Protein AF-0000000085115305 (afdb_homodimer)

Secondary structure (DSSP, 8-state):
-EEEEE---GGGB-TTSBBPTTHHHHHHHHTTHHHHHHH-TT--GGG--EEEEEEEEEE-S--BTTS-EEEEEEEEEE-SSEEEEEEEEEETTEEEEEEEEEEEEEETTTTEE-PPPHHHHHHHHTTB-----/-EEEEE---GGGB-TTSBBPTTHHHHHHHHTTHHHHHHH-TT--GGG--EEEEEEEEEE-S--BTTS-EEEEEEEEEE-SSEEEEEEEEEETTEEEEEEEEEEEEEETTTTEE-PPPHHHHHHHHTTB-----

pLDDT: mean 96.35, std 6.2, range [46.03, 98.94]

Nearest PDB structures (foldseek):
  2oiw-assembly1_C  TM=9.771E-01  e=2.950E-22  Geobacillus stearothermophilus
  5dio-assembly1_A-2  TM=8.876E-01  e=5.300E-09  Legionella pneumophila
  2oaf-assembly1_B  TM=8.738E-01  e=5.114E-08  Jannaschia sp. CCS1
  2gf6-assembly2_C  TM=8.468E-01  e=1.384E-07  Saccharolobus solfataricus
  2hx5-assembly1_A  TM=8.214E-01  e=1.928E-07  Prochlorococcus marinus str. MIT 9313

InterPro domains:
  IPR029069 HotDog domain superfamily [SSF54637] (1-129)
  IPR050563 4-hydroxybenzoyl-CoA thioesterase [PTHR31793] (5-127)

Foldseek 3Di:
DFKDKDADDPVQADPVFWGDPVCVVVVQVVRCVVLQCLLVVVNDPVFGFKDWDDKDKDFDAIHGHPFMKMKDKAWADFDFFKTKIWIFIDTPRHTGMIMIIMIGRAGVVVGGTGGDDPVSVVVRVVGHDDPDD/DFKDKDADDPVQADPVFWGDPVCVVVVQVVRCVVLQCLLVVVNDPVFGFKDWDDKDKDFDAIHGHPFMKMKDKAWADFDFFKTKIWIFIDTPRHTGMIMIIMIGRAGPVVGGTGGDDPVSVVVRVVGHDDPDD

Sequence (266 aa):
MFTTVITPRVSETDGVGHINNTTVPVWFEAGRHEIFKLFTPDLSFKRWRMVIIRMEVDYVNQMYYGQDVTVYTGIERIGNTSLTIYEEIHQNGVVCAKGRSVYVNFNFDTGRPEPIPDDIRAKLREHVWQPGEMFTTVITPRVSETDGVGHINNTTVPVWFEAGRHEIFKLFTPDLSFKRWRMVIIRMEVDYVNQMYYGQDVTVYTGIERIGNTSLTIYEEIHQNGVVCAKGRSVYVNFNFDTGRPEPIPDDIRAKLREHVWQPGE

Structure (mmCIF, N/CA/C/O backbone):
data_AF-0000000085115305-model_v1
#
loop_
_entity.id
_entity.type
_entity.pdbx_description
1 polymer 'Hypothetical conserved protein'
#
loop_
_atom_site.group_PDB
_atom_site.id
_atom_site.type_symbol
_atom_site.label_atom_id
_atom_site.label_alt_id
_atom_site.label_comp_id
_atom_site.label_asym_id
_atom_site.label_entity_id
_atom_site.label_seq_id
_atom_site.pdbx_PDB_ins_code
_atom_site.Cartn_x
_atom_site.Cartn_y
_atom_site.Cartn_z
_atom_site.occupancy
_atom_site.B_iso_or_equiv
_atom_site.auth_seq_id
_atom_site.auth_comp_id
_atom_site.auth_asym_id
_atom_site.auth_atom_id
_atom_site.pdbx_PDB_model_num
ATOM 1 N N . MET A 1 1 ? -16.156 10.344 11.023 1 94.5 1 MET A N 1
ATOM 2 C CA . MET A 1 1 ? -15.492 9.711 9.891 1 94.5 1 MET A CA 1
ATOM 3 C C . MET A 1 1 ? -15.727 10.508 8.609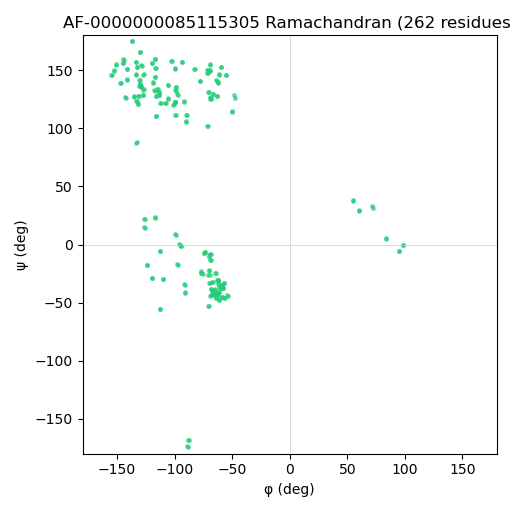 1 94.5 1 MET A C 1
ATOM 5 O O . MET A 1 1 ? -16.703 11.258 8.516 1 94.5 1 MET A O 1
ATOM 9 N N . PHE A 1 2 ? -14.844 10.445 7.676 1 97.88 2 PHE A N 1
ATOM 10 C CA . PHE A 1 2 ? -14.961 11.039 6.348 1 97.88 2 PHE A CA 1
ATOM 11 C C . PHE A 1 2 ? -15.367 10 5.32 1 97.88 2 PHE A C 1
ATOM 13 O O . PHE A 1 2 ? -15.102 8.805 5.496 1 97.88 2 PHE A O 1
ATOM 20 N N . THR A 1 3 ? -16.062 10.5 4.293 1 98.19 3 THR A N 1
ATOM 21 C CA . THR A 1 3 ? -16.484 9.625 3.201 1 98.19 3 THR A CA 1
ATOM 22 C C . THR A 1 3 ? -16.031 10.195 1.854 1 98.19 3 THR A C 1
ATOM 24 O O . THR A 1 3 ? -16.203 11.383 1.59 1 98.19 3 THR A O 1
ATOM 27 N N . THR A 1 4 ? -15.477 9.344 1.029 1 98.75 4 THR A N 1
ATOM 28 C CA . THR A 1 4 ? -15.047 9.695 -0.321 1 98.75 4 THR A CA 1
ATOM 29 C C . THR A 1 4 ? -15.555 8.672 -1.331 1 98.75 4 THR A C 1
ATOM 31 O O . THR A 1 4 ? -15.367 7.465 -1.151 1 98.75 4 THR A O 1
ATOM 34 N N . VAL A 1 5 ? -16.203 9.172 -2.357 1 98.81 5 VAL A N 1
ATOM 35 C CA . VAL A 1 5 ? -16.641 8.289 -3.434 1 98.81 5 VAL A CA 1
ATOM 36 C C . VAL A 1 5 ? -15.648 8.367 -4.602 1 98.81 5 VAL A C 1
ATOM 38 O O . VAL A 1 5 ? -15.242 9.461 -5.004 1 98.81 5 VAL A O 1
ATOM 41 N N . ILE A 1 6 ? -15.312 7.195 -5.133 1 98.81 6 ILE A N 1
ATOM 42 C CA . ILE A 1 6 ? -14.359 7.129 -6.234 1 98.81 6 ILE A CA 1
ATOM 43 C C . ILE A 1 6 ? -14.961 6.328 -7.387 1 98.81 6 ILE A C 1
ATOM 45 O O . ILE A 1 6 ? -15.484 5.23 -7.184 1 98.81 6 ILE A O 1
ATOM 49 N N . THR A 1 7 ? -14.914 6.918 -8.547 1 98.62 7 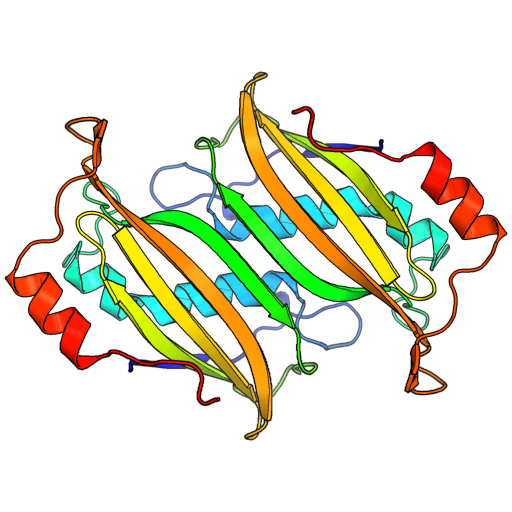THR A N 1
ATOM 50 C CA . THR A 1 7 ? -15.203 6.191 -9.773 1 98.62 7 THR A CA 1
ATOM 51 C C . THR A 1 7 ? -13.93 5.57 -10.352 1 98.62 7 THR A C 1
ATOM 53 O O . THR A 1 7 ? -13.023 6.285 -10.781 1 98.62 7 THR A O 1
ATOM 56 N N . PRO A 1 8 ? -13.891 4.238 -10.289 1 98.12 8 PRO A N 1
ATOM 57 C CA . PRO A 1 8 ? -12.672 3.586 -10.781 1 98.12 8 PRO A CA 1
ATOM 58 C C . PRO A 1 8 ? -12.336 3.969 -12.227 1 98.12 8 PRO A C 1
ATOM 60 O O . PRO A 1 8 ? -13.242 4.137 -13.047 1 98.12 8 PRO A O 1
ATOM 63 N N . ARG A 1 9 ? -11.086 4.07 -12.57 1 97.31 9 ARG A N 1
ATOM 64 C CA . ARG A 1 9 ? -10.57 4.309 -13.914 1 97.31 9 ARG A CA 1
ATOM 65 C C . ARG A 1 9 ? -10.047 3.02 -14.539 1 97.31 9 ARG A C 1
ATOM 67 O O . ARG A 1 9 ? -9.633 2.105 -13.828 1 97.31 9 ARG A O 1
ATOM 74 N N . VAL A 1 10 ? -9.977 2.967 -15.852 1 95.44 10 VAL A N 1
ATOM 75 C CA . VAL A 1 10 ? -9.492 1.791 -16.562 1 95.44 10 VAL A CA 1
ATOM 76 C C . VAL A 1 10 ? -8.047 1.512 -16.188 1 95.44 10 VAL A C 1
ATOM 78 O O . VAL A 1 10 ? -7.648 0.354 -16.031 1 95.44 10 VAL A O 1
ATOM 81 N N . SER A 1 11 ? -7.207 2.541 -15.93 1 95.19 11 SER A N 1
ATOM 82 C CA . SER A 1 11 ? -5.789 2.412 -15.609 1 95.19 11 SER A CA 1
ATOM 83 C C . SER A 1 11 ? -5.59 1.767 -14.242 1 95.19 11 SER A C 1
ATOM 85 O O . SER A 1 11 ? -4.48 1.35 -13.898 1 95.19 11 SER A O 1
ATOM 87 N N . GLU A 1 12 ? -6.664 1.694 -13.5 1 97.12 12 GLU A N 1
ATOM 88 C CA . GLU A 1 12 ? -6.578 1.146 -12.148 1 97.12 12 GLU A CA 1
ATOM 89 C C . GLU A 1 12 ? -6.949 -0.334 -12.133 1 97.12 12 GLU A C 1
ATOM 91 O O . GLU A 1 12 ? -6.934 -0.971 -11.078 1 97.12 12 GLU A O 1
ATOM 96 N N . THR A 1 13 ? -7.285 -0.906 -13.273 1 94.56 13 THR A N 1
ATOM 97 C CA . THR A 1 13 ? -7.719 -2.295 -13.383 1 94.56 13 THR A CA 1
ATOM 98 C C . THR A 1 13 ? -6.535 -3.207 -13.703 1 94.56 13 THR A C 1
ATOM 100 O O . THR A 1 13 ? -5.477 -2.736 -14.117 1 94.56 13 THR A O 1
ATOM 103 N N . ASP A 1 14 ? -6.781 -4.477 -13.336 1 88.31 14 ASP A N 1
ATOM 104 C CA . ASP A 1 14 ? -5.859 -5.504 -13.812 1 88.31 14 ASP A CA 1
ATOM 105 C C . ASP A 1 14 ? -6.301 -6.055 -15.164 1 88.31 14 ASP A C 1
ATOM 107 O O . ASP A 1 14 ? -7.188 -5.496 -15.812 1 88.31 14 ASP A O 1
ATOM 111 N N . GLY A 1 15 ? -5.629 -7.051 -15.609 1 81.19 15 GLY A N 1
ATOM 112 C CA . GLY A 1 15 ? -5.785 -7.539 -16.969 1 81.19 15 GLY A CA 1
ATOM 113 C C . GLY A 1 15 ? -7.133 -8.195 -17.219 1 81.19 15 GLY A C 1
ATOM 114 O O . GLY A 1 15 ? -7.484 -8.484 -18.375 1 81.19 15 GLY A O 1
ATOM 115 N N . VAL A 1 16 ? -7.934 -8.406 -16.172 1 82.06 16 VAL A N 1
ATOM 116 C CA . VAL A 1 16 ? -9.211 -9.078 -16.391 1 82.06 16 VAL A CA 1
ATOM 117 C C . VAL A 1 16 ? -10.344 -8.227 -15.82 1 82.06 16 VAL A C 1
ATOM 119 O O . VAL A 1 16 ? -11.438 -8.734 -15.547 1 82.06 16 VAL A O 1
ATOM 122 N N . GLY A 1 17 ? -10.109 -6.988 -15.516 1 82.88 17 GLY A N 1
ATOM 123 C CA . GLY A 1 17 ? -11.172 -6.055 -15.18 1 82.88 17 GLY A CA 1
ATOM 124 C C . GLY A 1 17 ? -11.352 -5.875 -13.688 1 82.88 17 GLY A C 1
ATOM 125 O O . GLY A 1 17 ? -12.25 -5.148 -13.25 1 82.88 17 GLY A O 1
ATOM 126 N N . HIS A 1 18 ? -10.609 -6.52 -12.914 1 93.19 18 HIS A N 1
ATOM 127 C CA . HIS A 1 18 ? -10.625 -6.242 -11.484 1 93.19 18 HIS A CA 1
ATOM 128 C C . HIS A 1 18 ? -9.742 -5.051 -11.141 1 93.19 18 HIS A C 1
ATOM 130 O O . HIS A 1 18 ? -8.812 -4.727 -11.891 1 93.19 18 HIS A O 1
ATOM 136 N N . ILE A 1 19 ? -10.125 -4.41 -10.117 1 97.31 19 ILE A N 1
ATOM 137 C CA . ILE A 1 19 ? -9.258 -3.34 -9.641 1 97.31 19 ILE A CA 1
ATOM 138 C C . ILE A 1 19 ? -7.949 -3.932 -9.117 1 97.31 19 ILE A C 1
ATOM 140 O O . ILE A 1 19 ? -7.965 -4.875 -8.32 1 97.31 19 ILE A O 1
ATOM 144 N N . ASN A 1 20 ? -6.887 -3.367 -9.594 1 97.06 20 ASN A N 1
ATOM 145 C CA . ASN A 1 20 ? -5.57 -3.814 -9.148 1 97.06 20 ASN A CA 1
ATOM 146 C C . ASN A 1 20 ? -5.371 -3.562 -7.652 1 97.06 20 ASN A C 1
ATOM 148 O O . ASN A 1 20 ? -5.75 -2.508 -7.141 1 97.06 20 ASN A O 1
ATOM 152 N N . ASN A 1 21 ? -4.719 -4.527 -6.996 1 97.19 21 ASN A N 1
ATOM 153 C CA . ASN A 1 21 ? -4.52 -4.426 -5.555 1 97.19 21 ASN A CA 1
ATOM 154 C C . ASN A 1 21 ? -3.674 -3.205 -5.191 1 97.19 21 ASN A C 1
ATOM 156 O O . ASN A 1 21 ? -3.818 -2.648 -4.102 1 97.19 21 ASN A O 1
ATOM 160 N N . THR A 1 22 ? -2.762 -2.779 -6.051 1 98 22 THR A N 1
ATOM 161 C CA . THR A 1 22 ? -1.888 -1.649 -5.758 1 98 22 THR A CA 1
ATOM 162 C C . THR A 1 22 ? -2.65 -0.333 -5.867 1 98 22 THR A C 1
ATOM 164 O O . THR A 1 22 ? -2.127 0.726 -5.516 1 98 22 THR A O 1
ATOM 167 N N . THR A 1 23 ? -3.885 -0.4 -6.336 1 98.56 23 THR A N 1
ATOM 168 C CA . THR A 1 23 ? -4.742 0.78 -6.395 1 98.56 23 THR A CA 1
ATOM 169 C C . THR A 1 23 ? -5.293 1.116 -5.012 1 98.56 23 THR A C 1
ATOM 171 O O . THR A 1 23 ? -5.555 2.283 -4.707 1 98.56 23 THR A O 1
ATOM 174 N N . VAL A 1 24 ? -5.383 0.167 -4.148 1 98.81 24 VAL A N 1
ATOM 175 C CA . VAL A 1 24 ? -6.027 0.309 -2.846 1 98.81 24 VAL A CA 1
ATOM 176 C C . VAL A 1 24 ? -5.297 1.365 -2.02 1 98.81 24 VAL A C 1
ATOM 178 O O . VAL A 1 24 ? -5.914 2.305 -1.513 1 98.81 24 VAL A O 1
ATOM 181 N N . PRO A 1 25 ? -3.934 1.351 -1.92 1 98.81 25 PRO A N 1
ATOM 182 C CA . PRO A 1 25 ? -3.246 2.414 -1.184 1 98.81 25 PRO A CA 1
ATOM 183 C C . PRO A 1 25 ? -3.523 3.803 -1.756 1 98.81 25 PRO A C 1
ATOM 185 O O . PRO A 1 25 ? -3.594 4.781 -1.007 1 98.81 25 PRO A O 1
ATOM 188 N N . VAL A 1 26 ? -3.654 3.885 -3.035 1 98.62 26 VAL A N 1
ATOM 189 C CA . VAL A 1 26 ? -3.934 5.16 -3.689 1 98.62 26 VAL A CA 1
ATOM 190 C C . VAL A 1 26 ? -5.305 5.676 -3.252 1 98.62 26 VAL A C 1
ATOM 192 O O . VAL A 1 26 ? -5.449 6.852 -2.91 1 98.62 26 VAL A O 1
ATOM 195 N N . TRP A 1 27 ? -6.277 4.793 -3.254 1 98.88 27 TRP A N 1
ATOM 196 C CA . TRP A 1 27 ? -7.629 5.184 -2.875 1 98.88 27 TRP A CA 1
ATOM 197 C C . TRP A 1 27 ? -7.703 5.523 -1.391 1 98.88 27 TRP A C 1
ATOM 199 O O . TRP A 1 27 ? -8.398 6.461 -0.995 1 98.88 27 TRP A O 1
ATOM 209 N N . PHE A 1 28 ? -6.957 4.738 -0.582 1 98.88 28 PHE A N 1
ATOM 210 C CA . PHE A 1 28 ? -6.883 5.086 0.833 1 98.88 28 PHE A CA 1
ATOM 211 C C . PHE A 1 28 ? -6.324 6.492 1.017 1 98.88 28 PHE A C 1
ATOM 213 O O . PHE A 1 28 ? -6.875 7.285 1.784 1 98.88 28 PHE A O 1
ATOM 220 N N . GLU A 1 29 ? -5.273 6.797 0.307 1 98.69 29 GLU A N 1
ATOM 221 C CA . GLU A 1 29 ? -4.703 8.133 0.423 1 98.69 29 GLU A CA 1
ATOM 222 C C . GLU A 1 29 ? -5.703 9.203 -0.011 1 98.69 29 GLU A C 1
ATOM 224 O O . GLU A 1 29 ? -5.816 10.25 0.627 1 98.69 29 GLU A O 1
ATOM 229 N N . ALA A 1 30 ? -6.406 8.922 -1.063 1 98.44 30 ALA A N 1
ATOM 230 C CA . ALA A 1 30 ? -7.418 9.867 -1.54 1 98.44 30 ALA A CA 1
ATOM 231 C C . ALA A 1 30 ? -8.445 10.172 -0.45 1 98.44 30 ALA A C 1
ATOM 233 O O . ALA A 1 30 ? -8.93 11.297 -0.345 1 98.44 30 ALA A O 1
ATOM 234 N N . GLY A 1 31 ? -8.727 9.195 0.371 1 98.69 31 GLY A N 1
ATOM 235 C CA . GLY A 1 31 ? -9.695 9.352 1.442 1 98.69 31 GLY A CA 1
ATOM 236 C C . GLY A 1 31 ? -9.18 10.195 2.594 1 98.69 31 GLY A C 1
ATOM 237 O O . GLY A 1 31 ? -9.953 10.586 3.477 1 98.69 31 GLY A O 1
ATOM 238 N N . ARG A 1 32 ? -7.941 10.555 2.559 1 98.56 32 ARG A N 1
ATOM 239 C CA . ARG A 1 32 ? -7.316 11.234 3.689 1 98.56 32 ARG A CA 1
ATOM 240 C C . ARG A 1 32 ? -7.262 12.742 3.459 1 98.56 32 ARG A C 1
ATOM 242 O O . ARG A 1 32 ? -6.699 13.477 4.273 1 98.56 32 ARG A O 1
ATOM 249 N N . HIS A 1 33 ? -7.891 13.203 2.445 1 98.06 33 HIS A N 1
ATOM 250 C CA . HIS A 1 33 ? -7.77 14.586 1.99 1 98.06 33 HIS A CA 1
ATOM 251 C C . HIS A 1 33 ? -8.133 15.57 3.1 1 98.06 33 HIS A C 1
ATOM 253 O O . HIS A 1 33 ? -7.387 16.516 3.369 1 98.06 33 HIS A O 1
ATOM 259 N N . GLU A 1 34 ? -9.195 15.359 3.793 1 98.12 34 GLU A N 1
ATOM 260 C CA . GLU A 1 34 ? -9.648 16.297 4.824 1 98.12 34 GLU A CA 1
ATOM 261 C C . GLU A 1 34 ? -8.711 16.281 6.027 1 98.12 34 GLU A C 1
ATOM 263 O O . GLU A 1 34 ? -8.516 17.312 6.676 1 98.12 34 GLU A O 1
ATOM 268 N N . ILE A 1 35 ? -8.172 15.133 6.293 1 98.56 35 ILE A N 1
ATOM 269 C CA . ILE A 1 35 ? -7.195 15.047 7.375 1 98.56 35 ILE A CA 1
ATOM 270 C C . ILE A 1 35 ? -5.938 15.828 6.996 1 98.56 35 ILE A C 1
ATOM 272 O O . ILE A 1 35 ? -5.398 16.578 7.816 1 98.56 35 ILE A O 1
ATOM 276 N N . PHE A 1 36 ? -5.477 15.688 5.758 1 98.25 36 PHE A N 1
ATOM 277 C CA . PHE A 1 36 ? -4.324 16.453 5.285 1 98.25 36 PHE A CA 1
ATOM 278 C C . PHE A 1 36 ? -4.566 17.938 5.414 1 98.25 36 PHE A C 1
AT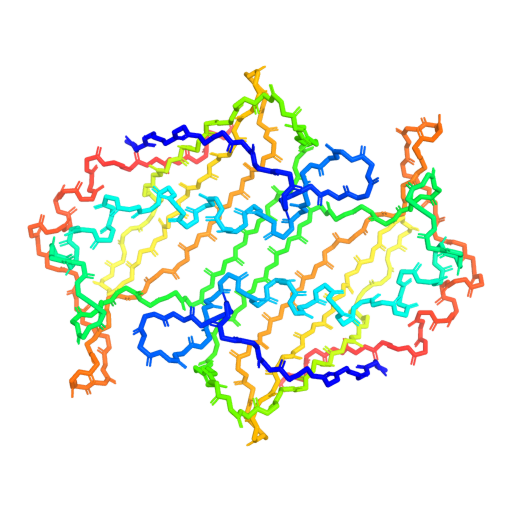OM 280 O O . PHE A 1 36 ? -3.678 18.688 5.824 1 98.25 36 PHE A O 1
ATOM 287 N N . LYS A 1 37 ? -5.754 18.391 5.172 1 98.06 37 LYS A N 1
ATOM 288 C CA . LYS A 1 37 ? -6.105 19.797 5.215 1 98.06 37 LYS A CA 1
ATOM 289 C C . LYS A 1 37 ? -6.02 20.344 6.637 1 98.06 37 LYS A C 1
ATOM 291 O O . LYS A 1 37 ? -5.711 21.516 6.84 1 98.06 37 LYS A O 1
ATOM 296 N N . LEU A 1 38 ? -6.309 19.516 7.609 1 98.25 38 LEU A N 1
ATOM 297 C CA . LEU A 1 38 ? -6.203 19.938 9 1 98.25 38 LEU A CA 1
ATOM 298 C C . LEU A 1 38 ? -4.77 20.344 9.336 1 98.25 38 LEU A C 1
ATOM 300 O O . LEU A 1 38 ? -4.547 21.312 10.07 1 98.25 38 LEU A O 1
ATOM 304 N N . PHE A 1 39 ? -3.811 19.625 8.781 1 98.25 39 PHE A N 1
ATOM 305 C CA . PHE A 1 39 ? -2.408 19.828 9.125 1 98.25 39 PHE A CA 1
ATOM 306 C C . PHE A 1 39 ? -1.764 20.844 8.18 1 98.25 39 PHE A C 1
ATOM 308 O O . PHE A 1 39 ? -0.839 21.562 8.57 1 98.25 39 PHE A O 1
ATOM 315 N N . THR A 1 40 ? -2.207 20.812 6.938 1 97.62 40 THR A N 1
ATOM 316 C CA . THR A 1 40 ? -1.75 21.734 5.895 1 97.62 40 THR A CA 1
ATOM 317 C C . THR A 1 40 ? -2.934 22.312 5.133 1 97.62 40 THR A C 1
ATOM 319 O O . THR A 1 40 ? -3.252 21.875 4.027 1 97.62 40 THR A O 1
ATOM 322 N N . PRO A 1 41 ? -3.486 23.422 5.625 1 97.12 41 PRO A N 1
ATOM 323 C CA . PRO A 1 41 ? -4.762 23.922 5.117 1 97.12 41 PRO A CA 1
ATOM 324 C C . PRO A 1 41 ? -4.691 24.328 3.643 1 97.12 41 PRO A C 1
ATOM 326 O O . PRO A 1 41 ? -5.684 24.188 2.916 1 97.12 41 PRO A O 1
ATOM 329 N N . ASP A 1 42 ? -3.535 24.781 3.15 1 95.81 42 ASP A N 1
ATOM 330 C CA . ASP A 1 42 ? -3.424 25.188 1.753 1 95.81 42 ASP A CA 1
ATOM 331 C C . ASP A 1 42 ? -2.912 24.047 0.886 1 95.81 42 ASP A C 1
ATOM 333 O O . ASP A 1 42 ? -2.68 24.219 -0.312 1 95.81 42 ASP A O 1
ATOM 337 N N . LEU A 1 43 ? -2.641 22.953 1.521 1 93.81 43 LEU A N 1
ATOM 338 C CA . LEU A 1 43 ? -2.203 21.719 0.878 1 93.81 43 LEU A CA 1
ATOM 339 C C . LEU A 1 43 ? -0.898 21.938 0.119 1 93.81 43 LEU A C 1
ATOM 341 O O . LEU A 1 43 ? -0.662 21.297 -0.912 1 93.81 43 LEU A O 1
ATOM 345 N N . SER A 1 44 ? -0.137 22.859 0.617 1 93.31 44 SER A N 1
ATOM 346 C CA . SER A 1 44 ? 1.169 23.125 0.017 1 93.31 44 SER A CA 1
ATOM 347 C C . SER A 1 44 ? 2.143 21.984 0.304 1 93.31 44 SER A C 1
ATOM 349 O O . SER A 1 44 ? 2.346 21.609 1.462 1 93.31 44 SER A O 1
ATOM 351 N N . PHE A 1 45 ? 2.789 21.531 -0.752 1 90.19 45 PHE A N 1
ATOM 352 C CA . PHE A 1 45 ? 3.797 20.5 -0.547 1 90.19 45 PHE A CA 1
ATOM 353 C C . PHE A 1 45 ? 5.016 21.062 0.174 1 90.19 45 PHE A C 1
ATOM 355 O O . PHE A 1 45 ? 5.738 20.328 0.851 1 90.19 45 PHE A O 1
ATOM 362 N N . LYS A 1 46 ? 5.25 22.344 0.134 1 89.69 46 LYS A N 1
ATOM 363 C CA . LYS A 1 46 ? 6.363 23.016 0.808 1 89.69 46 LYS A CA 1
ATOM 364 C C . LYS A 1 46 ? 6.16 23.031 2.32 1 89.69 46 LYS A C 1
ATOM 366 O O . LYS A 1 46 ? 7.129 23.062 3.082 1 89.69 46 LYS A O 1
ATOM 371 N N . ARG A 1 47 ? 4.941 22.969 2.703 1 93.12 47 ARG A N 1
ATOM 372 C CA . ARG A 1 47 ? 4.625 23.031 4.125 1 93.12 47 ARG A CA 1
ATOM 373 C C . ARG A 1 47 ? 3.959 21.75 4.602 1 93.12 47 ARG A C 1
ATOM 375 O O . ARG A 1 47 ? 3.158 21.766 5.539 1 93.12 47 ARG A O 1
ATOM 382 N N . TRP A 1 48 ? 4.246 20.719 3.826 1 95 48 TRP A N 1
ATOM 383 C CA . TRP A 1 48 ? 3.641 19.422 4.141 1 95 48 TRP A CA 1
ATOM 384 C C . TRP A 1 48 ? 4.082 18.938 5.512 1 95 48 TRP A C 1
ATOM 386 O O . TRP A 1 48 ? 5.254 19.062 5.879 1 95 48 TRP A O 1
ATOM 396 N N . ARG A 1 49 ? 3.127 18.344 6.328 1 96.5 49 ARG A N 1
ATOM 397 C CA . ARG A 1 49 ? 3.438 17.969 7.707 1 96.5 49 ARG A CA 1
ATOM 398 C C . ARG A 1 49 ? 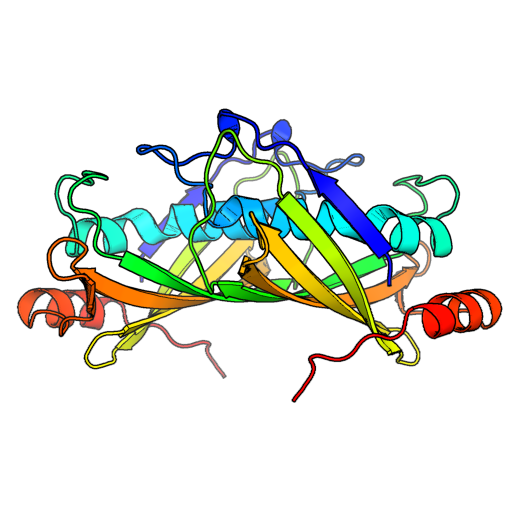3.268 16.469 7.926 1 96.5 49 ARG A C 1
ATOM 400 O O . ARG A 1 49 ? 3.92 15.891 8.789 1 96.5 49 ARG A O 1
ATOM 407 N N . MET A 1 50 ? 2.379 15.875 7.156 1 97.56 50 MET A N 1
ATOM 408 C CA . MET A 1 50 ? 1.952 14.508 7.426 1 97.56 50 MET A CA 1
ATOM 409 C C . MET A 1 50 ? 2.842 13.508 6.695 1 97.56 50 MET A C 1
ATOM 411 O O . MET A 1 50 ? 2.68 13.289 5.492 1 97.56 50 MET A O 1
ATOM 415 N N . VAL A 1 51 ? 3.705 12.852 7.449 1 97.44 51 VAL A N 1
ATOM 416 C CA . VAL A 1 51 ? 4.617 11.859 6.883 1 97.44 51 VAL A CA 1
ATOM 417 C C . VAL A 1 51 ? 4.184 10.461 7.293 1 97.44 51 VAL A C 1
ATOM 419 O O . VAL A 1 51 ? 4.098 10.156 8.484 1 97.44 51 VAL A O 1
ATOM 422 N N . ILE A 1 52 ? 3.936 9.68 6.34 1 98.62 52 ILE A N 1
ATOM 423 C CA . ILE A 1 52 ? 3.541 8.305 6.637 1 98.62 52 ILE A CA 1
ATOM 424 C C . ILE A 1 52 ? 4.77 7.48 7.008 1 98.62 52 ILE A C 1
ATOM 426 O O . ILE A 1 52 ? 5.824 7.609 6.375 1 98.62 52 ILE A O 1
ATOM 430 N N . ILE A 1 53 ? 4.57 6.59 8.039 1 98.81 53 ILE A N 1
ATOM 431 C CA . ILE A 1 53 ? 5.715 5.777 8.438 1 98.81 53 ILE A CA 1
ATOM 432 C C . ILE A 1 53 ? 5.355 4.297 8.352 1 98.81 53 ILE A C 1
ATOM 434 O O . ILE A 1 53 ? 6.238 3.434 8.359 1 98.81 53 ILE A O 1
ATOM 438 N N . ARG A 1 54 ? 4.094 4 8.305 1 98.88 54 ARG A N 1
ATOM 439 C CA . ARG A 1 54 ? 3.658 2.611 8.195 1 98.88 54 ARG A CA 1
ATOM 440 C C . ARG A 1 54 ? 2.271 2.523 7.562 1 98.88 54 ARG A C 1
ATOM 442 O O . ARG A 1 54 ? 1.413 3.369 7.816 1 98.88 54 ARG A O 1
ATOM 449 N N . MET A 1 55 ? 2.055 1.471 6.793 1 98.88 55 MET A N 1
ATOM 450 C CA . MET A 1 55 ? 0.74 1.162 6.238 1 98.88 55 MET A CA 1
ATOM 451 C C . MET A 1 55 ? 0.48 -0.341 6.258 1 98.88 55 MET A C 1
ATOM 453 O O . MET A 1 55 ? 1.379 -1.135 5.977 1 98.88 55 MET A O 1
ATOM 457 N N . GLU A 1 56 ? -0.728 -0.65 6.535 1 98.75 56 GLU A N 1
ATOM 458 C CA . GLU A 1 56 ? -1.217 -2.023 6.434 1 98.75 56 GLU A CA 1
ATOM 459 C C . GLU A 1 56 ? -2.523 -2.086 5.648 1 98.75 56 GLU A C 1
ATOM 461 O O . GLU A 1 56 ? -3.385 -1.216 5.793 1 98.75 56 GLU A O 1
ATOM 466 N N . VAL A 1 57 ? -2.619 -3.119 4.879 1 98.88 57 VAL A N 1
ATOM 467 C CA . VAL A 1 57 ? -3.842 -3.328 4.105 1 98.88 57 VAL A CA 1
ATOM 468 C C . VAL A 1 57 ? -4.27 -4.793 4.203 1 98.88 57 VAL A C 1
ATOM 470 O O . VAL A 1 57 ? -3.467 -5.695 3.959 1 98.88 57 VAL A O 1
ATOM 473 N N . ASP A 1 58 ? -5.48 -5.02 4.574 1 98.88 58 ASP A N 1
ATOM 474 C CA . ASP A 1 58 ? -6.152 -6.305 4.414 1 98.88 58 ASP A CA 1
ATOM 475 C C . ASP A 1 58 ? -7.062 -6.301 3.186 1 98.88 58 ASP A C 1
ATOM 477 O O . ASP A 1 58 ? -7.969 -5.469 3.08 1 98.88 58 ASP A O 1
ATOM 481 N N . TYR A 1 59 ? -6.797 -7.195 2.342 1 98.75 59 TYR A N 1
ATOM 482 C CA . TYR A 1 59 ? -7.645 -7.371 1.168 1 98.75 59 TYR A CA 1
ATOM 483 C C . TYR A 1 59 ? -8.742 -8.391 1.436 1 98.75 59 TYR A C 1
ATOM 485 O O . TYR A 1 59 ? -8.453 -9.562 1.718 1 98.75 59 TYR A O 1
ATOM 493 N N . VAL A 1 60 ? -9.992 -7.988 1.273 1 98.44 60 VAL A N 1
ATOM 494 C CA . VAL A 1 60 ? -11.102 -8.781 1.78 1 98.44 60 VAL A CA 1
ATOM 495 C C . VAL A 1 60 ? -11.906 -9.344 0.612 1 98.44 60 VAL A C 1
ATOM 497 O O . VAL A 1 60 ? -12.156 -10.547 0.543 1 98.44 60 VAL A O 1
ATOM 500 N N . ASN A 1 61 ? -12.375 -8.477 -0.286 1 97.38 61 ASN A N 1
ATOM 501 C CA . ASN A 1 61 ? -13.117 -8.867 -1.482 1 97.38 61 ASN A CA 1
ATOM 502 C C . ASN A 1 61 ? -12.602 -8.133 -2.719 1 97.38 61 ASN A C 1
ATOM 504 O O . ASN A 1 61 ? -12 -7.062 -2.609 1 97.38 61 ASN A O 1
ATOM 508 N N . GLN A 1 62 ? -12.891 -8.773 -3.838 1 95.44 62 GLN A N 1
ATOM 509 C CA . GLN A 1 62 ? -12.5 -8.156 -5.102 1 95.44 62 GLN A CA 1
ATOM 510 C C . GLN A 1 62 ? -13.367 -6.938 -5.406 1 95.44 62 GLN A C 1
ATOM 512 O O . GLN A 1 62 ? -14.492 -6.832 -4.914 1 95.44 62 GLN A O 1
ATOM 517 N N . MET A 1 63 ? -12.82 -5.977 -6.105 1 97.75 63 MET A N 1
ATOM 518 C CA . MET A 1 63 ? -13.539 -4.809 -6.609 1 97.75 63 MET A CA 1
ATOM 519 C C . MET A 1 63 ? -13.531 -4.785 -8.133 1 97.75 63 MET A C 1
ATOM 521 O O . MET A 1 63 ? -12.648 -5.363 -8.766 1 97.75 63 MET A O 1
ATOM 525 N N . TYR A 1 64 ? -14.453 -4.059 -8.688 1 96.69 64 TYR A N 1
ATOM 526 C CA . TYR A 1 64 ? -14.656 -4.148 -10.125 1 96.69 64 TYR A CA 1
ATOM 527 C C . TYR A 1 64 ? -14.75 -2.764 -10.758 1 96.69 64 TYR A C 1
ATOM 529 O O . TYR A 1 64 ? -15.195 -1.811 -10.102 1 96.69 64 TYR A O 1
ATOM 537 N N . TYR A 1 65 ? -14.375 -2.789 -11.984 1 96.75 65 TYR A N 1
ATOM 538 C CA . TYR A 1 65 ? -14.57 -1.607 -12.812 1 96.75 65 TYR A CA 1
ATOM 539 C C . TYR A 1 65 ? -16.047 -1.414 -13.141 1 96.75 65 TYR A C 1
ATOM 541 O O . TYR A 1 65 ? -16.812 -2.383 -13.195 1 96.75 65 TYR A O 1
ATOM 549 N N . GLY A 1 66 ? -16.406 -0.115 -13.266 1 95.94 66 GLY A N 1
ATOM 550 C CA . GLY A 1 66 ? -17.766 0.175 -13.688 1 95.94 66 GLY A CA 1
ATOM 551 C C . GLY A 1 66 ? -18.703 0.427 -12.523 1 95.94 66 GLY A C 1
ATOM 552 O O . GLY A 1 66 ? -19.891 0.745 -12.727 1 95.94 66 GLY A O 1
ATOM 553 N N . GLN A 1 67 ? -18.203 0.246 -11.367 1 96.81 67 GLN A N 1
ATOM 554 C CA . GLN A 1 67 ? -18.969 0.518 -10.164 1 96.81 67 GLN A CA 1
ATOM 555 C C . GLN A 1 67 ? -18.188 1.392 -9.188 1 96.81 67 GLN A C 1
ATOM 557 O O . GLN A 1 67 ? -17 1.139 -8.938 1 96.81 67 GLN A O 1
ATOM 562 N N . ASP A 1 68 ? -18.875 2.336 -8.617 1 98.69 68 ASP A N 1
ATOM 563 C CA . ASP A 1 68 ? -18.219 3.23 -7.668 1 98.69 68 ASP A CA 1
ATOM 564 C C . ASP A 1 68 ? -17.844 2.49 -6.387 1 98.69 68 ASP A C 1
ATOM 566 O O . ASP A 1 68 ? -18.438 1.46 -6.059 1 98.69 68 ASP A O 1
ATOM 570 N N . VAL A 1 69 ? -16.828 3.047 -5.73 1 98.81 69 VAL A N 1
ATOM 571 C CA . VAL A 1 69 ? -16.469 2.584 -4.391 1 98.81 69 VAL A CA 1
ATOM 572 C C . VAL A 1 69 ? -16.594 3.736 -3.398 1 98.81 69 VAL A C 1
ATOM 574 O O . VAL A 1 69 ? -16.547 4.906 -3.785 1 98.81 69 VAL A O 1
ATOM 577 N N . THR A 1 70 ? -16.781 3.379 -2.148 1 98.88 70 THR A N 1
ATOM 578 C CA . THR A 1 70 ? -16.766 4.355 -1.063 1 98.88 70 THR A CA 1
ATOM 579 C C . THR A 1 70 ? -15.617 4.086 -0.102 1 98.88 70 THR A C 1
ATOM 581 O O . THR A 1 70 ? -15.438 2.959 0.366 1 98.88 70 THR A O 1
ATOM 584 N N . VAL A 1 71 ? -14.836 5.09 0.155 1 98.88 71 VAL A N 1
ATOM 585 C CA . VAL A 1 71 ? -13.766 5.027 1.144 1 98.88 71 VAL A CA 1
ATOM 586 C C . VAL A 1 71 ? -14.219 5.703 2.438 1 98.88 71 VAL A C 1
ATOM 588 O O . VAL A 1 71 ? -14.547 6.891 2.441 1 98.88 71 VAL A O 1
ATOM 591 N N . TYR A 1 72 ? -14.195 4.914 3.469 1 98.62 72 TYR A N 1
ATOM 592 C CA . TYR A 1 72 ? -14.422 5.449 4.805 1 98.62 72 TYR A CA 1
ATOM 593 C C . TYR A 1 72 ? -13.102 5.664 5.539 1 98.62 72 TYR A C 1
ATOM 595 O O . TYR A 1 72 ? -12.242 4.785 5.539 1 98.62 72 TYR A O 1
ATOM 603 N N . THR A 1 73 ? -13 6.828 6.121 1 98.69 73 THR A N 1
ATOM 604 C CA . THR A 1 73 ? -11.742 7.203 6.762 1 98.69 73 THR A CA 1
ATOM 605 C C . THR A 1 73 ? -11.992 7.762 8.164 1 98.69 73 THR A C 1
ATOM 607 O O . THR A 1 73 ? -12.734 8.734 8.32 1 98.69 73 THR A O 1
ATOM 610 N N . GLY A 1 74 ? -11.414 7.117 9.133 1 98.56 74 GLY A N 1
ATOM 611 C CA . GLY A 1 74 ? -11.516 7.609 10.492 1 98.56 74 GLY A CA 1
ATOM 612 C C . GLY A 1 74 ? -10.195 7.547 11.25 1 98.56 74 GLY A C 1
ATOM 613 O O . GLY A 1 74 ? -9.195 7.047 10.727 1 98.56 74 GLY A O 1
ATOM 614 N N . ILE A 1 75 ? -10.266 8.078 12.438 1 98.69 75 ILE A N 1
ATOM 615 C CA . ILE A 1 75 ? -9.094 8.109 13.297 1 98.69 75 ILE A CA 1
ATOM 616 C C . ILE A 1 75 ? -9.172 6.977 14.32 1 98.69 75 ILE A C 1
ATOM 618 O O . ILE A 1 75 ? -10.117 6.906 15.102 1 98.69 75 ILE A O 1
ATOM 622 N N . GLU A 1 76 ? -8.156 6.168 14.289 1 98.5 76 GLU A N 1
ATOM 623 C CA . GLU A 1 76 ? -8.141 5.062 15.242 1 98.5 76 GLU A CA 1
ATOM 624 C C . GLU A 1 76 ? -7.434 5.457 16.531 1 98.5 76 GLU A C 1
ATOM 626 O O . GLU A 1 76 ? -7.863 5.074 17.625 1 98.5 76 GLU A O 1
ATOM 631 N N . ARG A 1 77 ? -6.32 6.168 16.391 1 98.12 77 ARG A N 1
ATOM 632 C CA . ARG A 1 77 ? -5.508 6.57 17.531 1 98.12 77 ARG A CA 1
ATOM 633 C C . ARG A 1 77 ? -4.863 7.934 17.297 1 98.12 77 ARG A C 1
ATOM 635 O O . ARG A 1 77 ? -4.41 8.227 16.172 1 98.12 77 ARG A O 1
ATOM 642 N N . ILE A 1 78 ? -4.871 8.711 18.375 1 98.38 78 ILE A N 1
ATOM 643 C CA . ILE A 1 78 ? -4.137 9.977 18.359 1 98.38 78 ILE A CA 1
ATOM 644 C C . ILE A 1 78 ? -3.012 9.938 19.391 1 98.38 78 ILE A C 1
ATOM 646 O O . ILE A 1 78 ? -3.266 9.922 20.594 1 98.38 78 ILE A O 1
ATOM 650 N N . GLY A 1 79 ? -1.808 9.898 18.906 1 98.5 79 GLY A N 1
ATOM 651 C CA . GLY A 1 79 ? -0.646 9.992 19.766 1 98.5 79 GLY A CA 1
ATOM 652 C C . GLY A 1 79 ? -0.203 11.422 20.031 1 98.5 79 GLY A C 1
ATOM 653 O O . GLY A 1 79 ? -0.937 12.367 19.734 1 98.5 79 GLY A O 1
ATOM 654 N N . ASN A 1 80 ? 0.993 11.539 20.609 1 98.69 80 ASN A N 1
ATOM 655 C CA . ASN A 1 80 ? 1.516 12.883 20.844 1 98.69 80 ASN A CA 1
ATOM 656 C C . ASN A 1 80 ? 1.918 13.555 19.531 1 98.69 80 ASN A C 1
ATOM 658 O O . ASN A 1 80 ? 1.446 14.648 19.219 1 98.69 80 ASN A O 1
ATOM 662 N N . THR A 1 81 ? 2.762 12.812 18.781 1 98.81 81 THR A N 1
ATOM 663 C CA . THR A 1 81 ? 3.25 13.391 17.531 1 98.81 81 THR A CA 1
ATOM 664 C C . THR A 1 81 ? 2.701 12.625 16.328 1 98.81 81 THR A C 1
ATOM 666 O O . THR A 1 81 ? 2.91 13.023 15.188 1 98.81 81 THR A O 1
ATOM 669 N N . SER A 1 82 ? 1.991 11.508 16.594 1 98.75 82 SER A N 1
ATOM 670 C CA . SER A 1 82 ? 1.546 10.625 15.523 1 98.75 82 SER A CA 1
ATOM 671 C C . SER A 1 82 ? 0.057 10.312 15.648 1 98.75 82 SER A C 1
ATOM 673 O O . SER A 1 82 ? -0.563 10.609 16.672 1 98.75 82 SER A O 1
ATOM 675 N N . LEU A 1 83 ? -0.453 9.781 14.562 1 98.69 83 LEU A N 1
ATOM 676 C CA . LEU A 1 83 ? -1.821 9.273 14.57 1 98.69 83 LEU A CA 1
ATOM 677 C C . LEU A 1 83 ? -1.948 8.039 13.688 1 98.69 83 LEU A C 1
ATOM 679 O O . LEU A 1 83 ? -1.136 7.828 12.781 1 98.69 83 LEU A O 1
ATOM 683 N N . THR A 1 84 ? -2.969 7.242 14 1 98.81 84 THR A N 1
ATOM 684 C CA . THR A 1 84 ? -3.338 6.086 13.195 1 98.81 84 THR A CA 1
ATOM 685 C C . THR A 1 84 ? -4.688 6.305 12.516 1 98.81 84 THR A C 1
ATOM 687 O O . THR A 1 84 ? -5.684 6.594 13.18 1 98.81 84 THR A O 1
ATOM 690 N N . ILE A 1 85 ? -4.621 6.223 11.25 1 98.75 85 ILE A N 1
ATOM 691 C CA . ILE A 1 85 ? -5.832 6.34 10.438 1 98.75 85 ILE A CA 1
ATOM 692 C C . ILE A 1 85 ? -6.352 4.953 10.078 1 98.75 85 ILE A C 1
ATOM 694 O O . ILE A 1 85 ? -5.582 4.086 9.656 1 98.75 85 ILE A O 1
ATOM 698 N N . TYR A 1 86 ? -7.621 4.746 10.336 1 98.75 86 TYR A N 1
ATOM 699 C CA . TYR A 1 86 ? -8.297 3.523 9.906 1 98.75 86 TYR A CA 1
ATOM 700 C C . TYR A 1 86 ? -9.211 3.791 8.727 1 98.75 86 TYR A C 1
ATOM 702 O O . TYR A 1 86 ? -9.938 4.789 8.703 1 98.75 86 TYR A O 1
ATOM 710 N N . GLU A 1 87 ? -9.18 2.846 7.703 1 98.75 87 GLU A N 1
ATOM 711 C CA . GLU A 1 87 ? -9.953 3.057 6.484 1 98.75 87 GLU A CA 1
ATOM 712 C C . GLU A 1 87 ? -10.562 1.75 5.984 1 98.75 87 GLU A C 1
ATOM 714 O O . GLU A 1 87 ? -10 0.675 6.199 1 98.75 87 GLU A O 1
ATOM 719 N N . GLU A 1 88 ? -11.688 1.919 5.328 1 98.75 88 GLU A N 1
ATOM 720 C CA . GLU A 1 88 ? -12.328 0.831 4.594 1 98.75 88 GLU A CA 1
ATOM 721 C C . GLU A 1 88 ? -12.758 1.282 3.201 1 98.75 88 GLU A C 1
ATOM 723 O O . GLU A 1 88 ? -13.172 2.43 3.016 1 98.75 88 GLU A O 1
ATOM 728 N N . ILE A 1 89 ? -12.68 0.37 2.311 1 98.88 89 ILE A N 1
ATOM 729 C CA . ILE A 1 89 ? -13.273 0.562 0.991 1 98.88 89 ILE A CA 1
ATOM 730 C C . ILE A 1 89 ? -14.43 -0.414 0.796 1 98.88 89 ILE A C 1
ATOM 732 O O . ILE A 1 89 ? -14.273 -1.618 1.01 1 98.88 89 ILE A O 1
ATOM 736 N N . HIS A 1 90 ? -15.531 0.15 0.397 1 98.81 90 HIS A N 1
ATOM 737 C CA . HIS A 1 90 ? -16.734 -0.636 0.111 1 98.81 90 HIS A CA 1
ATOM 738 C C . HIS A 1 90 ? -17.125 -0.514 -1.354 1 98.81 90 HIS A C 1
ATOM 740 O O . HIS A 1 90 ? -17.031 0.566 -1.941 1 98.81 90 HIS A O 1
ATOM 746 N N . GLN A 1 91 ? -17.609 -1.594 -1.87 1 98.69 91 GLN A N 1
ATOM 747 C CA . GLN A 1 91 ? -18.281 -1.604 -3.17 1 98.69 91 GLN A CA 1
ATOM 748 C C . GLN A 1 91 ? -19.594 -2.377 -3.109 1 98.69 91 GLN A C 1
ATOM 750 O O . GLN A 1 91 ? -19.625 -3.521 -2.65 1 98.69 91 GLN A O 1
ATOM 755 N N . ASN A 1 92 ? -20.688 -1.739 -3.473 1 97.69 92 ASN A N 1
ATOM 756 C CA . ASN A 1 92 ? -22.016 -2.344 -3.447 1 97.69 92 ASN A CA 1
ATOM 757 C C . ASN A 1 92 ? -22.344 -2.904 -2.068 1 97.69 92 ASN A C 1
ATOM 759 O O . ASN A 1 92 ? -22.812 -4.035 -1.952 1 97.69 92 ASN A O 1
ATOM 763 N N . GLY A 1 93 ? -21.922 -2.191 -1.094 1 97 93 GLY A N 1
ATOM 764 C CA . GLY A 1 93 ? -22.297 -2.531 0.272 1 97 93 GLY A CA 1
ATOM 765 C C . GLY A 1 93 ? -21.406 -3.6 0.879 1 97 93 GLY A C 1
ATOM 766 O O . GLY A 1 93 ? -21.609 -4.012 2.021 1 97 93 GLY A O 1
ATOM 767 N N . VAL A 1 94 ? -20.359 -4.004 0.186 1 98.12 94 VAL A N 1
ATOM 768 C CA . VAL A 1 94 ? -19.469 -5.066 0.643 1 98.12 94 VAL A CA 1
ATOM 769 C C . VAL A 1 94 ? -18.078 -4.488 0.934 1 98.12 94 VAL A C 1
ATOM 771 O O . VAL A 1 94 ? -17.547 -3.719 0.135 1 98.12 94 VAL A O 1
ATOM 774 N N . VAL A 1 95 ? -17.516 -4.828 2.117 1 98.56 95 VAL A N 1
ATOM 775 C CA . VAL A 1 95 ? -16.156 -4.395 2.441 1 98.56 95 VAL A CA 1
ATOM 776 C C . VAL A 1 95 ? -15.164 -5.121 1.547 1 98.56 95 VAL A C 1
ATOM 778 O O . VAL A 1 95 ? -15.164 -6.352 1.474 1 98.56 95 VAL A O 1
ATOM 781 N N . CYS A 1 96 ? -14.336 -4.328 0.889 1 98.75 96 CYS A N 1
ATOM 782 C CA . CYS A 1 96 ? -13.398 -4.91 -0.065 1 98.75 96 CYS A CA 1
ATOM 783 C C . CYS A 1 96 ? -11.961 -4.812 0.448 1 98.75 96 CYS A C 1
ATOM 785 O O . CYS A 1 96 ? -11.117 -5.637 0.096 1 98.75 96 CYS A O 1
ATOM 787 N N . ALA A 1 97 ? -11.695 -3.822 1.214 1 98.81 97 ALA A N 1
ATOM 788 C CA . ALA A 1 97 ? -10.367 -3.645 1.805 1 98.81 97 ALA A CA 1
ATOM 789 C C . ALA A 1 97 ? -10.461 -2.883 3.125 1 98.81 97 ALA A C 1
ATOM 791 O O . ALA A 1 97 ? -11.352 -2.049 3.311 1 98.81 97 ALA A O 1
ATOM 792 N N . LYS A 1 98 ? -9.523 -3.18 4.02 1 98.75 98 LYS A N 1
ATOM 793 C CA . LYS A 1 98 ? -9.305 -2.465 5.273 1 98.75 98 LYS A CA 1
ATOM 794 C C . LYS A 1 98 ? -7.852 -2.025 5.41 1 98.75 98 LYS A C 1
ATOM 796 O O . LYS A 1 98 ? -6.941 -2.727 4.965 1 98.75 98 LYS A O 1
ATOM 801 N N . GLY A 1 99 ? -7.68 -0.914 6.02 1 98.5 99 GLY A N 1
ATOM 802 C CA . GLY A 1 99 ? -6.312 -0.43 6.121 1 98.5 99 GLY A CA 1
ATOM 803 C C . GLY A 1 99 ? -6.07 0.422 7.355 1 98.5 99 GLY A C 1
ATOM 804 O O . GLY A 1 99 ? -7.008 0.994 7.914 1 98.5 99 GLY A O 1
ATOM 805 N N . ARG A 1 100 ? -4.828 0.472 7.793 1 98.69 100 ARG A N 1
ATOM 806 C CA . ARG A 1 100 ? -4.297 1.378 8.805 1 98.69 100 ARG A CA 1
ATOM 807 C C . ARG A 1 100 ? -3.041 2.084 8.305 1 98.69 100 ARG A C 1
ATOM 809 O O . ARG A 1 100 ? -2.184 1.465 7.672 1 98.69 100 ARG A O 1
ATOM 816 N N . SER A 1 101 ? -3.012 3.264 8.555 1 98.81 101 SER A N 1
ATOM 817 C CA . SER A 1 101 ? -1.818 4.043 8.258 1 98.81 101 SER A CA 1
ATOM 818 C C . SER A 1 101 ? -1.386 4.883 9.453 1 98.81 101 SER A C 1
ATOM 820 O O . SER A 1 101 ? -2.215 5.535 10.094 1 98.81 101 SER A O 1
ATOM 822 N N . VAL A 1 102 ? -0.112 4.875 9.695 1 98.94 102 VAL A N 1
ATOM 823 C CA . VAL A 1 102 ? 0.448 5.691 10.766 1 98.94 102 VAL A CA 1
ATOM 824 C C . VAL A 1 102 ? 1.18 6.895 10.172 1 98.94 102 VAL A C 1
ATOM 826 O O . VAL A 1 102 ? 2.055 6.734 9.32 1 98.94 102 VAL A O 1
ATOM 829 N N . TYR A 1 103 ? 0.787 8.031 10.617 1 98.81 103 TYR A N 1
ATOM 830 C CA . TYR A 1 103 ? 1.405 9.281 10.203 1 98.81 103 TYR A CA 1
ATOM 831 C C . TYR A 1 103 ? 2.064 9.984 11.383 1 98.81 103 TYR A C 1
ATOM 833 O O . TYR A 1 103 ? 1.603 9.867 12.516 1 98.81 103 TYR A O 1
ATOM 841 N N . VAL A 1 104 ? 3.062 10.734 11.062 1 98.81 104 VAL A N 1
ATOM 842 C CA . VAL A 1 104 ? 3.721 11.617 12.023 1 98.81 104 VAL A CA 1
ATOM 843 C C . VAL A 1 104 ? 3.574 13.07 11.586 1 98.81 104 VAL A C 1
ATOM 845 O O . VAL A 1 104 ? 3.719 13.383 10.398 1 98.81 104 VAL A O 1
ATOM 848 N N . ASN A 1 105 ? 3.195 13.852 12.547 1 98.81 105 ASN A N 1
ATOM 849 C CA . ASN A 1 105 ? 3.273 15.297 12.32 1 98.81 105 ASN A CA 1
ATOM 850 C C . ASN A 1 105 ? 4.719 15.781 12.32 1 98.81 105 ASN A C 1
ATOM 852 O O . ASN A 1 105 ? 5.297 16.031 13.375 1 98.81 105 ASN A O 1
ATOM 856 N N . PHE A 1 106 ? 5.246 16.016 11.117 1 98.06 106 PHE A N 1
ATOM 857 C CA . PHE A 1 106 ? 6.672 16.25 10.938 1 98.06 106 PHE A CA 1
ATOM 858 C C . PHE A 1 106 ? 6.938 17.672 10.445 1 98.06 106 PHE A C 1
ATOM 860 O O . PHE A 1 106 ? 6.23 18.172 9.57 1 98.06 106 PHE A O 1
ATOM 867 N N . ASN A 1 107 ? 7.898 18.25 11.109 1 97 107 ASN A N 1
ATOM 868 C CA . ASN A 1 107 ? 8.383 19.562 10.672 1 97 107 ASN A CA 1
ATOM 869 C C . ASN A 1 107 ? 9.656 19.438 9.844 1 97 107 ASN A C 1
ATOM 871 O O . ASN A 1 107 ? 10.734 19.188 10.391 1 97 107 ASN A O 1
ATOM 875 N N . PHE A 1 108 ? 9.562 19.734 8.609 1 92.5 108 PHE A N 1
ATOM 876 C CA . PHE A 1 108 ? 10.695 19.531 7.715 1 92.5 108 PHE A CA 1
ATOM 877 C C . PHE A 1 108 ? 11.734 20.641 7.898 1 92.5 108 PHE A C 1
ATOM 879 O O . PHE A 1 108 ? 12.906 20.469 7.559 1 92.5 108 PHE A O 1
ATOM 886 N N . ASP A 1 109 ? 11.336 21.766 8.391 1 93.25 109 ASP A N 1
ATOM 887 C CA . ASP A 1 109 ? 12.273 22.859 8.664 1 93.25 109 ASP A CA 1
ATOM 888 C C . ASP A 1 109 ? 13.227 22.484 9.797 1 93.25 109 ASP A C 1
ATOM 890 O O . ASP A 1 109 ? 14.43 22.734 9.703 1 93.25 109 ASP A O 1
ATOM 894 N N . THR A 1 110 ? 12.664 21.828 10.789 1 95.19 110 THR A N 1
ATOM 895 C CA . THR A 1 110 ? 13.469 21.469 11.953 1 95.19 110 THR A CA 1
ATOM 896 C C . THR A 1 110 ? 13.961 20.031 11.844 1 95.19 110 THR A C 1
ATOM 898 O O . THR A 1 110 ? 14.867 19.625 12.57 1 95.19 110 THR A O 1
ATOM 901 N N . GLY A 1 111 ? 13.336 19.297 11 1 94.62 111 GLY A N 1
ATOM 902 C CA . GLY A 1 111 ? 13.711 17.922 10.789 1 94.62 111 GLY A CA 1
ATOM 903 C C . GLY A 1 111 ? 13.32 17 11.945 1 94.62 111 GLY A C 1
ATOM 904 O O . GLY A 1 111 ? 14.031 16.047 12.258 1 94.62 111 GLY A O 1
ATOM 905 N N . ARG A 1 112 ? 12.211 17.344 12.602 1 97.19 112 ARG A N 1
ATOM 906 C CA . ARG A 1 112 ? 11.797 16.531 13.742 1 97.19 112 ARG A CA 1
ATOM 907 C C . ARG A 1 112 ? 10.273 16.422 13.805 1 97.19 112 ARG A C 1
ATOM 909 O O . ARG A 1 112 ? 9.562 17.312 13.32 1 97.19 112 ARG A O 1
ATOM 916 N N . PRO A 1 113 ? 9.797 15.406 14.492 1 98.25 113 PRO A N 1
ATOM 917 C CA . PRO A 1 113 ? 8.367 15.352 14.805 1 98.25 113 PRO A CA 1
ATOM 918 C C . PRO A 1 113 ? 7.945 16.422 15.812 1 98.25 113 PRO A C 1
ATOM 920 O O . PRO A 1 113 ? 8.742 16.812 16.672 1 98.25 113 PRO A O 1
ATOM 923 N N . GLU A 1 114 ? 6.75 16.859 15.711 1 98.44 114 GLU A N 1
ATOM 924 C CA . GLU A 1 114 ? 6.18 17.812 16.641 1 98.44 114 GLU A CA 1
ATOM 925 C C . GLU A 1 114 ? 4.84 17.328 17.188 1 98.44 114 GLU A C 1
ATOM 927 O O . GLU A 1 114 ? 4.129 16.578 16.516 1 98.44 114 GLU A O 1
ATOM 932 N N . PRO A 1 115 ? 4.512 17.797 18.359 1 98.69 115 PRO A N 1
ATOM 933 C CA . PRO A 1 115 ? 3.195 17.422 18.875 1 98.69 115 PRO A CA 1
ATOM 934 C C . PRO A 1 115 ? 2.053 17.906 17.984 1 98.69 115 PRO A C 1
ATOM 936 O O . PRO A 1 115 ? 2.139 18.984 17.406 1 98.69 115 PRO A O 1
ATOM 939 N N . ILE A 1 116 ? 1.042 17.141 17.953 1 98.75 116 ILE A N 1
ATOM 940 C CA . ILE A 1 116 ? -0.167 17.562 17.25 1 98.75 116 ILE A CA 1
ATOM 941 C C . ILE A 1 116 ? -0.824 18.719 18.016 1 98.75 116 ILE A C 1
ATOM 943 O O . ILE A 1 116 ? -1.115 18.594 19.203 1 98.75 116 ILE A O 1
ATOM 947 N N . PRO A 1 117 ? -1.047 19.812 17.328 1 98.5 117 PRO A N 1
ATOM 948 C CA . PRO A 1 117 ? -1.655 20.969 18 1 98.5 117 PRO A CA 1
ATOM 949 C C . PRO A 1 117 ? -3.035 20.656 18.578 1 98.5 117 PRO A C 1
ATOM 951 O O . PRO A 1 117 ? -3.781 19.859 17.984 1 98.5 117 PRO A O 1
ATOM 954 N N . ASP A 1 118 ? -3.396 21.359 19.594 1 98.31 118 ASP A N 1
ATOM 955 C CA . ASP A 1 118 ? -4.625 21.078 20.328 1 98.31 118 ASP A CA 1
ATOM 956 C C . ASP A 1 118 ? -5.852 21.266 19.438 1 98.31 118 ASP A C 1
ATOM 958 O O . ASP A 1 118 ? -6.824 20.516 19.531 1 98.31 118 ASP A O 1
ATOM 962 N N . ASP A 1 119 ? -5.84 22.266 18.688 1 98.38 119 ASP A N 1
ATOM 963 C CA . ASP A 1 119 ? -6.992 22.547 17.844 1 98.38 119 ASP A CA 1
ATOM 964 C C . ASP A 1 119 ? -7.18 21.438 16.797 1 98.38 119 ASP A C 1
ATOM 966 O O . ASP A 1 119 ? -8.305 21.047 16.5 1 98.38 119 ASP A O 1
ATOM 970 N N . ILE A 1 120 ? -6.086 20.938 16.266 1 98.56 120 ILE A N 1
ATOM 971 C CA . ILE A 1 120 ? -6.148 19.844 15.305 1 98.56 120 ILE A CA 1
ATOM 972 C C . ILE A 1 120 ? -6.598 18.562 16.016 1 98.56 120 ILE A C 1
ATOM 974 O O . ILE A 1 120 ? -7.441 17.828 15.492 1 98.56 120 ILE A O 1
ATOM 978 N N . ARG A 1 121 ? -6.047 18.312 17.156 1 98.44 121 ARG A N 1
ATOM 979 C CA . ARG A 1 121 ? -6.43 17.156 17.953 1 98.44 121 ARG A CA 1
ATOM 980 C C . ARG A 1 121 ? -7.938 17.125 18.188 1 98.44 121 ARG A C 1
ATOM 982 O O . ARG A 1 121 ? -8.57 16.078 18.062 1 98.44 121 ARG A O 1
ATOM 989 N N . ALA A 1 122 ? -8.477 18.297 18.516 1 98.44 122 ALA A N 1
ATOM 990 C CA . ALA A 1 122 ? -9.906 18.391 18.766 1 98.44 122 ALA A CA 1
ATOM 991 C C . ALA A 1 122 ? -10.719 18.031 17.531 1 98.44 122 ALA A C 1
ATOM 993 O O . ALA A 1 122 ? -11.711 17.312 17.625 1 98.44 122 ALA A O 1
ATOM 994 N N . LYS A 1 123 ? -10.289 18.516 16.438 1 98.44 123 LYS A N 1
ATOM 995 C CA . LYS A 1 123 ? -10.984 18.203 15.18 1 98.44 123 LYS A CA 1
ATOM 996 C C . LYS A 1 123 ? -10.875 16.719 14.844 1 98.44 123 LYS A C 1
ATOM 998 O O . LYS A 1 123 ? -11.844 16.109 14.391 1 98.44 123 LYS A O 1
ATOM 1003 N N . LEU A 1 124 ? -9.688 16.156 15.023 1 98.44 124 LEU A N 1
ATOM 1004 C CA . LEU A 1 124 ? -9.484 14.734 14.766 1 98.44 124 LEU A CA 1
ATOM 1005 C C . LEU A 1 124 ? -10.406 13.891 15.633 1 98.44 124 LEU A C 1
ATOM 1007 O O . LEU A 1 124 ? -10.945 12.883 15.172 1 98.44 124 LEU A O 1
ATOM 1011 N N . ARG A 1 125 ? -10.641 14.266 16.844 1 97.81 125 ARG A N 1
ATOM 1012 C CA . ARG A 1 125 ? -11.453 13.508 17.797 1 97.81 125 ARG A CA 1
ATOM 1013 C C . ARG A 1 125 ? -12.898 13.406 17.328 1 97.81 125 ARG A C 1
ATOM 1015 O O . ARG A 1 125 ? -13.625 12.484 17.703 1 97.81 125 ARG A O 1
ATOM 1022 N N . GLU A 1 126 ? -13.281 14.312 16.547 1 97.81 126 GLU A N 1
ATOM 1023 C CA . GLU A 1 126 ? -14.641 14.297 16 1 97.81 126 GLU A CA 1
ATOM 1024 C C . GLU A 1 126 ? -14.812 13.164 14.992 1 97.81 126 GLU A C 1
ATOM 1026 O O . GLU A 1 126 ? -15.938 12.828 14.617 1 97.81 126 GLU A O 1
ATOM 1031 N N . HIS A 1 127 ? -13.719 12.539 14.609 1 97.94 127 HIS A N 1
ATOM 1032 C CA . HIS A 1 127 ? -13.773 11.555 13.531 1 97.94 127 HIS A CA 1
ATOM 1033 C C . HIS A 1 127 ? -13.18 10.227 13.969 1 97.94 127 HIS A C 1
ATOM 1035 O O . HIS A 1 127 ? -12.688 9.453 13.141 1 97.94 127 HIS A O 1
ATOM 1041 N N . VAL A 1 128 ? -13.141 10 15.242 1 96.5 128 VAL A N 1
ATOM 1042 C CA . VAL A 1 128 ? -12.633 8.734 15.773 1 96.5 128 VAL A CA 1
ATOM 1043 C C . VAL A 1 128 ? -13.523 7.586 15.297 1 96.5 128 VAL A C 1
ATOM 1045 O O . VAL A 1 128 ? -14.75 7.688 15.336 1 96.5 128 VAL A O 1
ATOM 1048 N N . TRP A 1 129 ? -12.875 6.617 14.742 1 92.38 129 TRP A N 1
ATOM 1049 C CA . TRP A 1 129 ? -13.539 5.418 14.25 1 92.38 129 TRP A CA 1
ATOM 1050 C C . TRP A 1 129 ? -12.695 4.176 14.508 1 92.38 129 TRP A C 1
ATOM 1052 O O . TRP A 1 129 ? -11.5 4.156 14.211 1 92.38 129 TRP A O 1
ATOM 1062 N N . GLN A 1 130 ? -13.297 3.174 15.164 1 84.25 130 GLN A N 1
ATOM 1063 C CA . GLN A 1 130 ? -12.617 1.905 15.406 1 84.25 130 GLN A CA 1
ATOM 1064 C C . GLN A 1 130 ? -13.352 0.749 14.742 1 84.25 130 GLN A C 1
ATOM 1066 O O . GLN A 1 130 ? -14.578 0.774 14.625 1 84.25 130 GLN A O 1
ATOM 1071 N N . PRO A 1 131 ? -12.469 -0.157 14.141 1 79.81 131 PRO A N 1
ATOM 1072 C CA . PRO A 1 131 ? -13.125 -1.342 13.578 1 79.81 131 PRO A CA 1
ATOM 1073 C C . PRO A 1 131 ? -14.07 -2.018 14.562 1 79.81 131 PRO A C 1
ATOM 1075 O O . PRO A 1 131 ? -13.82 -2.01 15.773 1 79.81 131 PRO A O 1
ATOM 1078 N N . GLY A 1 132 ? -15.375 -1.973 14.203 1 66.31 132 GLY A N 1
ATOM 1079 C CA . GLY A 1 132 ? -16.25 -2.744 15.078 1 66.31 132 GLY A CA 1
ATOM 1080 C C . GLY A 1 132 ? -15.734 -4.145 15.352 1 66.31 132 GLY A C 1
ATOM 1081 O O . GLY A 1 132 ? -15.023 -4.719 14.523 1 66.31 132 GLY A O 1
ATOM 1082 N N . GLU A 1 133 ? -15.578 -4.59 16.656 1 46.03 133 GLU A N 1
ATOM 1083 C CA . GLU A 1 133 ? -15.344 -6.004 16.938 1 46.03 133 GLU A CA 1
ATOM 1084 C C . GLU A 1 133 ? -16.359 -6.887 16.203 1 46.03 133 GLU A C 1
ATOM 1086 O O . GLU A 1 133 ? -17.484 -6.465 15.938 1 46.03 133 GLU A O 1
ATOM 1091 N N . MET B 1 1 ? 17.156 -14.742 -2.9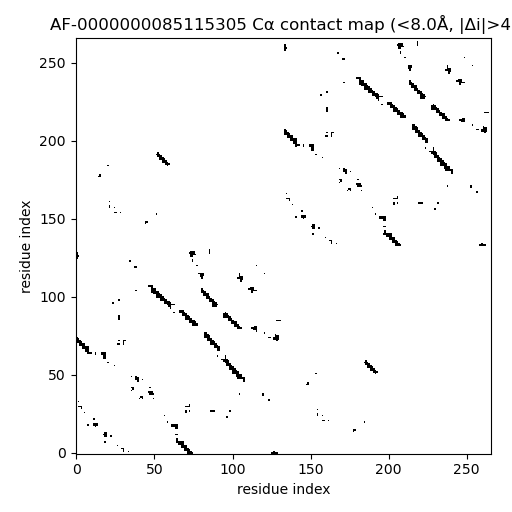75 1 94.69 1 MET B N 1
ATOM 1092 C CA . MET B 1 1 ? 16.375 -13.516 -3.15 1 94.69 1 MET B CA 1
ATOM 1093 C C . MET B 1 1 ? 16.422 -13.047 -4.602 1 94.69 1 MET B C 1
ATOM 1095 O O . MET B 1 1 ? 17.328 -13.414 -5.352 1 94.69 1 MET B O 1
ATOM 1099 N N . PHE B 1 2 ? 15.43 -12.344 -5.051 1 97.88 2 PHE B N 1
ATOM 1100 C CA . PHE B 1 2 ? 15.367 -11.719 -6.363 1 97.88 2 PHE B CA 1
ATOM 1101 C C . PHE B 1 2 ? 15.711 -10.234 -6.273 1 97.88 2 PHE B C 1
ATOM 1103 O O . PHE B 1 2 ? 15.523 -9.617 -5.223 1 97.88 2 PHE B O 1
ATOM 1110 N N . THR B 1 3 ? 16.25 -9.742 -7.387 1 98.19 3 THR B N 1
ATOM 1111 C CA . THR B 1 3 ? 16.594 -8.328 -7.465 1 98.19 3 THR B CA 1
ATOM 1112 C C . THR B 1 3 ? 15.961 -7.695 -8.703 1 98.19 3 THR B C 1
ATOM 1114 O O . THR B 1 3 ? 16.031 -8.25 -9.797 1 98.19 3 THR B O 1
ATOM 1117 N N . THR B 1 4 ? 15.344 -6.543 -8.523 1 98.75 4 THR B N 1
ATOM 1118 C CA . THR B 1 4 ? 14.742 -5.766 -9.602 1 98.75 4 THR B CA 1
ATOM 1119 C C . THR B 1 4 ? 15.18 -4.309 -9.531 1 98.75 4 THR B C 1
ATOM 1121 O O . THR B 1 4 ? 15.078 -3.676 -8.477 1 98.75 4 THR B O 1
ATOM 1124 N N . VAL B 1 5 ? 15.672 -3.824 -10.641 1 98.81 5 VAL B N 1
ATOM 1125 C CA . VAL B 1 5 ? 16.031 -2.41 -10.711 1 98.81 5 VAL B CA 1
ATOM 1126 C C . VAL B 1 5 ? 14.914 -1.63 -11.398 1 98.81 5 VAL B C 1
ATOM 1128 O O . VAL B 1 5 ? 14.398 -2.055 -12.438 1 98.81 5 VAL B O 1
ATOM 1131 N N . ILE B 1 6 ? 14.57 -0.484 -10.812 1 98.81 6 ILE B N 1
ATOM 1132 C CA . ILE B 1 6 ? 13.5 0.344 -11.359 1 98.81 6 ILE B CA 1
ATOM 1133 C C . ILE B 1 6 ? 14 1.772 -11.555 1 98.81 6 ILE B C 1
ATOM 1135 O O . ILE B 1 6 ? 14.602 2.357 -10.648 1 98.81 6 ILE B O 1
ATOM 1139 N N . THR B 1 7 ? 13.789 2.277 -12.734 1 98.62 7 THR B N 1
ATOM 1140 C CA . THR B 1 7 ? 13.969 3.699 -13 1 98.62 7 THR B CA 1
ATOM 1141 C C . THR B 1 7 ? 12.68 4.469 -12.742 1 98.62 7 THR B C 1
ATOM 1143 O O . THR B 1 7 ? 11.688 4.289 -13.453 1 98.62 7 THR B O 1
ATOM 1146 N N . PRO B 1 8 ? 12.719 5.289 -11.688 1 98.06 8 PRO B N 1
ATOM 1147 C CA . PRO B 1 8 ? 11.492 6.023 -11.367 1 98.06 8 PRO B CA 1
ATOM 1148 C C . PRO B 1 8 ? 10.969 6.848 -12.539 1 98.06 8 PRO B C 1
ATOM 1150 O O . PRO B 1 8 ? 11.758 7.406 -13.305 1 98.06 8 PRO B O 1
ATOM 1153 N N . ARG B 1 9 ? 9.688 6.98 -12.68 1 97.31 9 ARG B N 1
ATOM 1154 C CA . ARG B 1 9 ? 9.008 7.82 -13.664 1 97.31 9 ARG B CA 1
ATOM 1155 C C . ARG B 1 9 ? 8.484 9.102 -13.023 1 97.31 9 ARG B C 1
ATOM 1157 O O . ARG B 1 9 ? 8.188 9.125 -11.828 1 97.31 9 ARG B O 1
ATOM 1164 N N . VAL B 1 10 ? 8.266 10.133 -13.812 1 95.44 10 VAL B N 1
ATOM 1165 C CA . VAL B 1 10 ? 7.758 11.406 -13.32 1 95.44 10 VAL B CA 1
ATOM 1166 C C . VAL B 1 10 ? 6.375 11.219 -12.703 1 95.44 10 VAL B C 1
ATOM 1168 O O . VAL B 1 10 ? 6.059 11.828 -11.68 1 95.44 10 VAL B O 1
ATOM 1171 N N . SER B 1 11 ? 5.535 10.305 -13.227 1 95.25 11 SER B N 1
ATOM 1172 C CA . SER B 1 11 ? 4.172 10.07 -12.766 1 95.25 11 SER B CA 1
ATOM 1173 C C . SER B 1 11 ? 4.16 9.438 -11.375 1 95.25 11 SER B C 1
ATOM 1175 O O . SER B 1 11 ? 3.119 9.383 -10.719 1 95.25 11 SER B O 1
ATOM 1177 N N . GLU B 1 12 ? 5.312 8.984 -10.969 1 97.12 12 GLU B N 1
ATOM 1178 C CA . GLU B 1 12 ? 5.41 8.305 -9.68 1 97.12 12 GLU B CA 1
ATOM 1179 C C . GLU B 1 12 ? 5.859 9.273 -8.586 1 97.12 12 GLU B C 1
ATOM 1181 O O . GLU B 1 12 ? 6 8.883 -7.422 1 97.12 12 GLU B O 1
ATOM 1186 N N . THR B 1 13 ? 6.09 10.531 -8.914 1 94.56 13 THR B N 1
ATOM 1187 C CA . THR B 1 13 ? 6.582 11.539 -7.98 1 94.56 13 THR B CA 1
ATOM 1188 C C . THR B 1 13 ? 5.426 12.312 -7.355 1 94.56 13 THR B C 1
ATOM 1190 O O . THR B 1 13 ? 4.297 12.258 -7.852 1 94.56 13 THR B O 1
ATOM 1193 N N . ASP B 1 14 ? 5.77 12.867 -6.191 1 88.25 14 ASP B N 1
ATOM 1194 C CA . ASP B 1 14 ? 4.859 13.844 -5.609 1 88.25 14 ASP B CA 1
ATOM 1195 C C . ASP B 1 14 ? 5.168 15.258 -6.113 1 88.25 14 ASP B C 1
ATOM 1197 O O . ASP B 1 14 ? 5.945 15.422 -7.055 1 88.25 14 ASP B O 1
ATOM 1201 N N . GLY B 1 15 ? 4.504 16.188 -5.566 1 81.25 15 GLY B N 1
ATOM 1202 C CA . GLY B 1 15 ? 4.527 17.547 -6.086 1 81.25 15 GLY B CA 1
ATOM 1203 C C . GLY B 1 15 ? 5.867 18.234 -5.902 1 81.25 15 GLY B C 1
ATOM 1204 O O . GLY B 1 15 ? 6.102 19.297 -6.457 1 81.25 15 GLY B O 1
ATOM 1205 N N . VAL B 1 16 ? 6.797 17.625 -5.16 1 81.81 16 VAL B N 1
ATOM 1206 C CA . VAL B 1 16 ? 8.078 18.281 -4.934 1 81.81 16 VAL B CA 1
ATOM 1207 C C . VAL B 1 16 ? 9.219 17.359 -5.352 1 81.81 16 VAL B C 1
ATOM 1209 O O . VAL B 1 16 ? 10.359 17.531 -4.922 1 81.81 16 VAL B O 1
ATOM 1212 N N . GLY B 1 17 ? 8.938 16.312 -6.07 1 82.81 17 GLY B N 1
ATOM 1213 C CA . GLY B 1 17 ? 9.977 15.508 -6.695 1 82.81 17 GLY B CA 1
ATOM 1214 C C . GLY B 1 17 ? 10.328 14.266 -5.898 1 82.81 17 GLY B C 1
ATOM 1215 O O . GLY B 1 17 ? 11.227 13.508 -6.281 1 82.81 17 GLY B O 1
ATOM 1216 N N . HIS B 1 18 ? 9.719 14.062 -4.82 1 93.12 18 HIS B N 1
ATOM 1217 C CA . HIS B 1 18 ? 9.898 12.797 -4.121 1 93.12 18 HIS B CA 1
ATOM 1218 C C . HIS B 1 18 ? 8.992 11.711 -4.699 1 93.12 18 HIS B C 1
ATOM 1220 O O . HIS B 1 18 ? 7.965 12.016 -5.305 1 93.12 18 HIS B O 1
ATOM 1226 N N . ILE B 1 19 ? 9.469 10.539 -4.57 1 97.31 19 ILE B N 1
ATOM 1227 C CA . ILE B 1 19 ? 8.609 9.438 -4.977 1 97.31 19 ILE B CA 1
ATOM 1228 C C . ILE B 1 19 ? 7.406 9.352 -4.039 1 97.31 19 ILE B C 1
ATOM 1230 O O . ILE B 1 19 ? 7.566 9.359 -2.814 1 97.31 19 ILE B O 1
ATOM 1234 N N . ASN B 1 20 ? 6.266 9.289 -4.652 1 97.12 20 ASN B N 1
ATOM 1235 C CA . ASN B 1 20 ? 5.039 9.172 -3.869 1 97.12 20 ASN B CA 1
ATOM 1236 C C . ASN B 1 20 ? 4.996 7.859 -3.088 1 97.12 20 ASN B C 1
ATOM 1238 O O . ASN B 1 20 ? 5.367 6.809 -3.611 1 97.12 20 ASN B O 1
ATOM 1242 N N . ASN B 1 21 ? 4.477 7.949 -1.851 1 97.19 21 ASN B N 1
ATOM 1243 C CA . ASN B 1 21 ? 4.438 6.773 -0.986 1 97.19 21 ASN B CA 1
ATOM 1244 C C . ASN B 1 21 ? 3.576 5.664 -1.587 1 97.19 21 ASN B C 1
ATOM 1246 O O . ASN B 1 21 ? 3.816 4.484 -1.336 1 97.19 21 ASN B O 1
ATOM 1250 N N . THR B 1 22 ? 2.557 5.992 -2.352 1 98.06 22 THR B N 1
ATOM 1251 C CA . THR B 1 22 ? 1.663 4.992 -2.926 1 98.06 22 THR B CA 1
ATOM 1252 C C . THR B 1 22 ? 2.338 4.266 -4.082 1 98.06 22 THR B C 1
ATOM 1254 O O . THR B 1 22 ? 1.803 3.283 -4.605 1 98.06 22 THR B O 1
ATOM 1257 N N . THR B 1 23 ? 3.512 4.734 -4.473 1 98.56 23 THR B N 1
ATOM 1258 C CA . THR B 1 23 ? 4.293 4.059 -5.508 1 98.56 23 THR B CA 1
ATOM 1259 C C . THR B 1 23 ? 4.98 2.82 -4.941 1 98.56 23 THR B C 1
ATOM 1261 O O . THR B 1 23 ? 5.215 1.852 -5.668 1 98.56 23 THR B O 1
ATOM 1264 N N . VAL B 1 24 ? 5.219 2.783 -3.682 1 98.81 24 VAL B N 1
ATOM 1265 C CA . VAL B 1 24 ? 6.004 1.736 -3.033 1 98.81 24 VAL B CA 1
ATOM 1266 C C . VAL B 1 24 ? 5.316 0.385 -3.225 1 98.81 24 VAL B C 1
ATOM 1268 O O . VAL B 1 24 ? 5.941 -0.573 -3.689 1 98.81 24 VAL B O 1
ATOM 1271 N N . PRO B 1 25 ? 3.979 0.241 -2.988 1 98.81 25 PRO B N 1
ATOM 1272 C CA . PRO B 1 25 ? 3.326 -1.045 -3.248 1 98.81 25 PRO B CA 1
ATOM 1273 C C . PRO B 1 25 ? 3.461 -1.49 -4.703 1 98.81 25 PRO B C 1
ATOM 1275 O O . PRO B 1 25 ? 3.568 -2.688 -4.98 1 98.81 25 PRO B O 1
ATOM 1278 N N . VAL B 1 26 ? 3.428 -0.561 -5.598 1 98.62 26 VAL B N 1
ATOM 1279 C CA . VAL B 1 26 ? 3.559 -0.871 -7.02 1 98.62 26 VAL B CA 1
ATOM 1280 C C . VAL B 1 26 ? 4.938 -1.463 -7.293 1 98.62 26 VAL B C 1
ATOM 1282 O O . VAL B 1 26 ? 5.059 -2.475 -7.988 1 98.62 26 VAL B O 1
ATOM 1285 N N . TRP B 1 27 ? 5.953 -0.838 -6.742 1 98.88 27 TRP B N 1
ATOM 1286 C CA . TRP B 1 27 ? 7.32 -1.308 -6.957 1 98.88 27 TRP B CA 1
ATOM 1287 C C . TRP B 1 27 ? 7.547 -2.654 -6.277 1 98.88 27 TRP B C 1
ATOM 1289 O O . TRP B 1 27 ? 8.227 -3.525 -6.824 1 98.88 27 TRP B O 1
ATOM 1299 N N . PHE B 1 28 ? 6.949 -2.803 -5.074 1 98.88 28 PHE B N 1
ATOM 1300 C CA . PHE B 1 28 ? 7.023 -4.105 -4.426 1 98.88 28 PHE B CA 1
ATOM 1301 C C . PHE B 1 28 ? 6.414 -5.188 -5.312 1 98.88 28 PHE B C 1
ATOM 1303 O O . PHE B 1 28 ? 7 -6.254 -5.492 1 98.88 28 PHE B O 1
ATOM 1310 N N . GLU B 1 29 ? 5.266 -4.906 -5.871 1 98.69 29 GLU B N 1
ATOM 1311 C CA . GLU B 1 29 ? 4.637 -5.891 -6.746 1 98.69 29 GLU B CA 1
ATOM 1312 C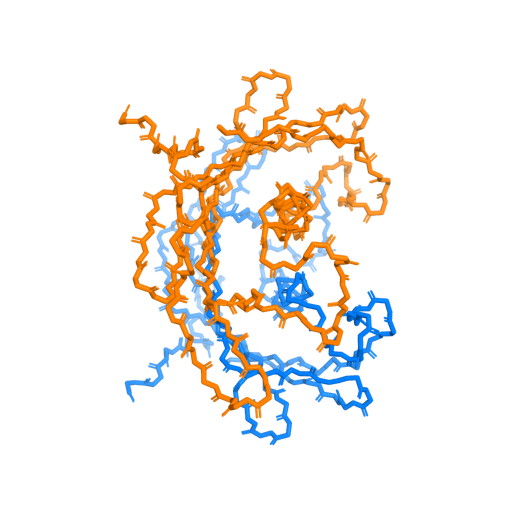 C . GLU B 1 29 ? 5.516 -6.199 -7.953 1 98.69 29 GLU B C 1
ATOM 1314 O O . GLU B 1 29 ? 5.645 -7.355 -8.359 1 98.69 29 GLU B O 1
ATOM 1319 N N . ALA B 1 30 ? 6.109 -5.184 -8.5 1 98.44 30 ALA B N 1
ATOM 1320 C CA . ALA B 1 30 ? 7.004 -5.375 -9.641 1 98.44 30 ALA B CA 1
ATOM 1321 C C . ALA B 1 30 ? 8.133 -6.344 -9.297 1 98.44 30 ALA B C 1
ATOM 1323 O O . ALA B 1 30 ? 8.57 -7.125 -10.148 1 98.44 30 ALA B O 1
ATOM 1324 N N . GLY B 1 31 ? 8.562 -6.32 -8.062 1 98.69 31 GLY B N 1
ATOM 1325 C CA . GLY B 1 31 ? 9.648 -7.184 -7.613 1 98.69 31 GLY B CA 1
ATOM 1326 C C . GLY B 1 31 ? 9.227 -8.633 -7.457 1 98.69 31 GLY B C 1
ATOM 1327 O O . GLY B 1 31 ? 10.07 -9.516 -7.277 1 98.69 31 GLY B O 1
ATOM 1328 N N . ARG B 1 32 ? 7.973 -8.906 -7.602 1 98.56 32 ARG B N 1
ATOM 1329 C CA . ARG B 1 32 ? 7.453 -10.242 -7.32 1 98.56 32 ARG B CA 1
ATOM 1330 C C . ARG B 1 32 ? 7.281 -11.047 -8.609 1 98.56 32 ARG B C 1
ATOM 1332 O O . ARG B 1 32 ? 6.777 -12.172 -8.578 1 98.56 32 ARG B O 1
ATOM 1339 N N . HIS B 1 33 ? 7.758 -10.539 -9.68 1 98.06 33 HIS B N 1
ATOM 1340 C CA . HIS B 1 33 ? 7.512 -11.094 -11.008 1 98.06 33 HIS B CA 1
ATOM 1341 C C . HIS B 1 33 ? 7.949 -12.555 -11.086 1 98.06 33 HIS B C 1
ATOM 1343 O O . HIS B 1 33 ? 7.191 -13.414 -11.547 1 98.06 33 HIS B O 1
ATOM 1349 N N . GLU B 1 34 ? 9.102 -12.891 -10.609 1 98.19 34 GLU B N 1
ATOM 1350 C CA . GLU B 1 34 ? 9.625 -14.25 -10.711 1 98.19 34 GLU B CA 1
ATOM 1351 C C . GLU B 1 34 ? 8.836 -15.211 -9.828 1 98.19 34 GLU B C 1
ATOM 1353 O O . GLU B 1 34 ? 8.656 -16.375 -10.172 1 98.19 34 GLU B O 1
ATOM 1358 N N . ILE B 1 35 ? 8.383 -14.703 -8.727 1 98.56 35 ILE B N 1
ATOM 1359 C CA . ILE B 1 35 ? 7.547 -15.523 -7.855 1 98.56 35 ILE B CA 1
ATOM 1360 C C . ILE B 1 35 ? 6.215 -15.812 -8.539 1 98.56 35 ILE B C 1
ATOM 1362 O O . ILE B 1 35 ? 5.734 -16.953 -8.523 1 98.56 35 ILE B O 1
ATOM 1366 N N . PHE B 1 36 ? 5.617 -14.805 -9.18 1 98.25 36 PHE B N 1
ATOM 1367 C CA . PHE B 1 36 ? 4.379 -15 -9.922 1 98.25 36 PHE B CA 1
ATOM 1368 C C . PHE B 1 36 ? 4.559 -16.062 -11.008 1 98.25 36 PHE B C 1
ATOM 1370 O O . PHE B 1 36 ? 3.688 -16.906 -11.203 1 98.25 36 PHE B O 1
ATOM 1377 N N . LYS B 1 37 ? 5.695 -16.078 -11.633 1 98.06 37 LYS B N 1
ATOM 1378 C CA . LYS B 1 37 ? 5.973 -17.016 -12.727 1 98.06 37 LYS B CA 1
ATOM 1379 C C . LYS B 1 37 ? 6.027 -18.453 -12.219 1 98.06 37 LYS B C 1
ATOM 1381 O O . LYS B 1 37 ? 5.676 -19.391 -12.945 1 98.06 37 LYS B O 1
ATOM 1386 N N . LEU B 1 38 ? 6.473 -18.641 -11 1 98.25 38 LEU B N 1
ATOM 1387 C CA . LEU B 1 38 ? 6.508 -19.969 -10.43 1 98.25 38 LEU B CA 1
ATOM 1388 C C . LEU B 1 38 ? 5.105 -20.562 -10.344 1 98.25 38 LEU B C 1
ATOM 1390 O O . LEU B 1 38 ? 4.918 -21.766 -10.586 1 98.25 38 LEU B O 1
ATOM 1394 N N . PHE B 1 39 ? 4.121 -19.75 -10.047 1 98.25 39 PHE B N 1
ATOM 1395 C CA . PHE B 1 39 ? 2.76 -20.219 -9.82 1 98.25 39 PHE B CA 1
ATOM 1396 C C . PHE B 1 39 ? 1.954 -20.188 -11.109 1 98.25 39 PHE B C 1
ATOM 1398 O O . PHE B 1 39 ? 1.045 -21 -11.305 1 98.25 39 PHE B O 1
ATOM 1405 N N . THR B 1 40 ? 2.25 -19.203 -11.938 1 97.62 40 THR B N 1
ATOM 1406 C CA . THR B 1 40 ? 1.623 -19.031 -13.242 1 97.62 40 THR B CA 1
ATOM 1407 C C . THR B 1 40 ? 2.674 -18.75 -14.312 1 97.62 40 THR B C 1
ATOM 1409 O O . THR B 1 40 ? 2.881 -17.609 -14.719 1 97.62 40 THR B O 1
ATOM 1412 N N . PRO B 1 41 ? 3.229 -19.797 -14.906 1 97.06 41 PRO B N 1
ATOM 1413 C CA . PRO B 1 41 ? 4.406 -19.672 -15.766 1 97.06 41 PRO B CA 1
ATOM 1414 C C . PRO B 1 41 ? 4.145 -18.812 -17 1 97.06 41 PRO B C 1
ATOM 1416 O O . PRO B 1 41 ? 5.047 -18.109 -17.484 1 97.06 41 PRO B O 1
ATOM 1419 N N . ASP B 1 42 ? 2.916 -18.797 -17.531 1 95.81 42 ASP B N 1
ATOM 1420 C CA . ASP B 1 42 ? 2.619 -18.016 -18.719 1 95.81 42 ASP B CA 1
ATOM 1421 C C . ASP B 1 42 ? 2.068 -16.641 -18.344 1 95.81 42 ASP B C 1
ATOM 1423 O O . ASP B 1 42 ? 1.686 -15.852 -19.219 1 95.81 42 ASP B O 1
ATOM 1427 N N . LEU B 1 43 ? 1.938 -16.438 -17.078 1 93.88 43 LEU B N 1
ATOM 1428 C CA . LEU B 1 43 ? 1.495 -15.172 -16.5 1 93.88 43 LEU B CA 1
ATOM 1429 C C . LEU B 1 43 ? 0.101 -14.805 -17 1 93.88 43 LEU B C 1
ATOM 1431 O O . LEU B 1 43 ? -0.224 -13.625 -17.141 1 93.88 43 LEU B O 1
ATOM 1435 N N . SER B 1 44 ? -0.647 -15.82 -17.312 1 93.44 44 SER B N 1
ATOM 1436 C CA . SER B 1 44 ? -2.027 -15.602 -17.734 1 93.44 44 SER B CA 1
ATOM 1437 C C . SER B 1 44 ? -2.896 -15.141 -16.578 1 93.44 44 SER B C 1
ATOM 1439 O O . SER B 1 44 ? -2.939 -15.789 -15.523 1 93.44 44 SER B O 1
ATOM 1441 N N . PHE B 1 45 ? -3.641 -14.086 -16.828 1 90.19 45 PHE B N 1
ATOM 1442 C CA . PHE B 1 45 ? -4.559 -13.633 -15.789 1 90.19 45 PHE B CA 1
ATOM 1443 C C . PHE B 1 45 ? -5.711 -14.609 -15.617 1 90.19 45 PHE B C 1
ATOM 1445 O O . PHE B 1 45 ? -6.301 -14.695 -14.539 1 90.19 45 PHE B O 1
ATOM 1452 N N . LYS B 1 46 ? -6.035 -15.414 -16.594 1 89.56 46 LYS B N 1
ATOM 1453 C CA . LYS B 1 46 ? -7.094 -16.422 -16.547 1 89.56 46 LYS B CA 1
ATOM 1454 C C . LYS B 1 46 ? -6.711 -17.562 -15.609 1 89.56 46 LYS B C 1
ATOM 1456 O O . LYS B 1 46 ? -7.586 -18.219 -15.023 1 89.56 46 LYS B O 1
ATOM 1461 N N . ARG B 1 47 ? -5.457 -17.75 -15.461 1 93.19 47 ARG B N 1
ATOM 1462 C CA . ARG B 1 47 ? -4.98 -18.859 -14.641 1 93.19 47 ARG B CA 1
ATOM 1463 C C . ARG B 1 47 ? -4.191 -18.359 -13.438 1 93.19 47 ARG B C 1
ATOM 1465 O O . ARG B 1 47 ? -3.293 -19.031 -12.945 1 93.19 47 ARG B O 1
ATOM 1472 N N . TRP B 1 48 ? -4.504 -17.125 -13.117 1 95.12 48 TRP B N 1
ATOM 1473 C CA . TRP B 1 48 ? -3.797 -16.5 -12.008 1 95.12 48 TRP B CA 1
ATOM 1474 C C . TRP B 1 48 ? -4.051 -17.25 -10.711 1 95.12 48 TRP B C 1
ATOM 1476 O O . TRP B 1 48 ? -5.176 -17.672 -10.438 1 95.12 48 TRP B O 1
ATOM 1486 N N . ARG B 1 49 ? -2.967 -17.422 -9.844 1 96.56 49 ARG B N 1
ATOM 1487 C CA . ARG 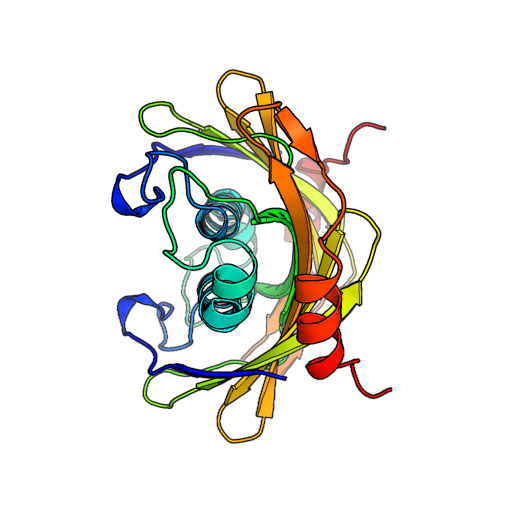B 1 49 ? -3.096 -18.25 -8.648 1 96.56 49 ARG B CA 1
ATOM 1488 C C . ARG B 1 49 ? -2.82 -17.422 -7.391 1 96.56 49 ARG B C 1
ATOM 1490 O O . ARG B 1 49 ? -3.338 -17.734 -6.316 1 96.56 49 ARG B O 1
ATOM 1497 N N . MET B 1 50 ? -2.008 -16.406 -7.52 1 97.62 50 MET B N 1
ATOM 1498 C CA . MET B 1 50 ? -1.483 -15.703 -6.355 1 97.62 50 MET B CA 1
ATOM 1499 C C . MET B 1 50 ? -2.4 -14.547 -5.961 1 97.62 50 MET B C 1
ATOM 1501 O O . MET B 1 50 ? -2.381 -13.492 -6.59 1 97.62 50 MET B O 1
ATOM 1505 N N . VAL B 1 51 ? -3.129 -14.742 -4.879 1 97.44 51 VAL B N 1
ATOM 1506 C CA . VAL B 1 51 ? -4.051 -13.719 -4.383 1 97.44 51 VAL B CA 1
ATOM 1507 C C . VAL B 1 51 ? -3.492 -13.102 -3.104 1 97.44 51 VAL B C 1
ATOM 1509 O O . VAL B 1 51 ? -3.254 -13.805 -2.117 1 97.44 51 VAL B O 1
ATOM 1512 N N . ILE B 1 52 ? -3.312 -11.859 -3.148 1 98.62 52 ILE B N 1
ATOM 1513 C CA . ILE B 1 52 ? -2.811 -11.172 -1.962 1 98.62 52 ILE B CA 1
ATOM 1514 C C . ILE B 1 52 ? -3.945 -10.984 -0.956 1 98.62 52 ILE B C 1
ATOM 1516 O O . ILE B 1 52 ? -5.066 -10.648 -1.334 1 98.62 52 ILE B O 1
ATOM 1520 N N . ILE B 1 53 ? -3.566 -11.18 0.364 1 98.81 53 ILE B N 1
ATOM 1521 C CA . ILE B 1 53 ? -4.617 -11.016 1.364 1 98.81 53 ILE B CA 1
ATOM 1522 C C . ILE B 1 53 ? -4.191 -9.969 2.395 1 98.81 53 ILE B C 1
ATOM 1524 O O . ILE B 1 53 ? -5.02 -9.469 3.16 1 98.81 53 ILE B O 1
ATOM 1528 N N . ARG B 1 54 ? -2.93 -9.688 2.447 1 98.88 54 ARG B N 1
ATOM 1529 C CA . ARG B 1 54 ? -2.436 -8.68 3.379 1 98.88 54 ARG B CA 1
ATOM 1530 C C . ARG B 1 54 ? -1.131 -8.062 2.881 1 98.88 54 ARG B C 1
ATOM 1532 O O . ARG B 1 54 ? -0.297 -8.758 2.295 1 98.88 54 ARG B O 1
ATOM 1539 N N . MET B 1 55 ? -0.941 -6.789 3.164 1 98.88 55 MET B N 1
ATOM 1540 C CA . MET B 1 55 ? 0.314 -6.098 2.889 1 98.88 55 MET B CA 1
ATOM 1541 C C . MET B 1 55 ? 0.657 -5.125 4.012 1 98.88 55 MET B C 1
ATOM 1543 O O . MET B 1 55 ? -0.224 -4.445 4.539 1 98.88 55 MET B O 1
ATOM 1547 N N . GLU B 1 56 ? 1.895 -5.07 4.297 1 98.75 56 GLU B N 1
ATOM 1548 C CA . GLU B 1 56 ? 2.443 -4.078 5.219 1 98.75 56 GLU B CA 1
ATOM 1549 C C . GLU B 1 56 ? 3.648 -3.369 4.613 1 98.75 56 GLU B C 1
ATOM 1551 O O . GLU B 1 56 ? 4.469 -3.994 3.939 1 98.75 56 GLU B O 1
ATOM 1556 N N . VAL B 1 57 ? 3.713 -2.123 4.887 1 98.88 57 VAL B N 1
ATOM 1557 C CA . VAL B 1 57 ? 4.848 -1.335 4.414 1 98.88 57 VAL B CA 1
ATOM 1558 C C . VAL B 1 57 ? 5.359 -0.438 5.535 1 98.88 57 VAL B C 1
ATOM 1560 O O . VAL B 1 57 ? 4.586 0.292 6.16 1 98.88 57 VAL B O 1
ATOM 1563 N N . ASP B 1 58 ? 6.617 -0.492 5.809 1 98.88 58 ASP B N 1
ATOM 1564 C CA . ASP B 1 58 ? 7.332 0.498 6.609 1 98.88 58 ASP B CA 1
ATOM 1565 C C . ASP B 1 58 ? 8.094 1.479 5.715 1 98.88 58 ASP B C 1
ATOM 1567 O O . ASP B 1 58 ? 8.93 1.071 4.91 1 98.88 58 ASP B O 1
ATOM 1571 N N . TYR B 1 59 ? 7.777 2.672 5.895 1 98.75 59 TYR B N 1
ATOM 1572 C CA . TYR B 1 59 ? 8.492 3.727 5.18 1 98.75 59 TYR B CA 1
ATOM 1573 C C . TYR B 1 59 ? 9.664 4.246 6.004 1 98.75 59 TYR B C 1
ATOM 1575 O O . TYR B 1 59 ? 9.469 4.766 7.105 1 98.75 59 TYR B O 1
ATOM 1583 N N . VAL B 1 60 ? 10.852 4.184 5.441 1 98.44 60 VAL B N 1
ATOM 1584 C CA . VAL B 1 60 ? 12.062 4.375 6.242 1 98.44 60 VAL B CA 1
ATOM 1585 C C . VAL B 1 60 ? 12.758 5.672 5.832 1 98.44 60 VAL B C 1
ATOM 1587 O O . VAL B 1 60 ? 13.055 6.516 6.676 1 98.44 60 VAL B O 1
ATOM 1590 N N . ASN B 1 61 ? 13.078 5.812 4.539 1 97.38 61 ASN B N 1
ATOM 1591 C CA . ASN B 1 61 ? 13.695 7.012 3.986 1 97.38 61 ASN B CA 1
ATOM 1592 C C . ASN B 1 61 ? 13 7.453 2.699 1 97.38 61 ASN B C 1
ATOM 1594 O O . ASN B 1 61 ? 12.359 6.645 2.025 1 97.38 61 ASN B O 1
ATOM 1598 N N . GLN B 1 62 ? 13.188 8.734 2.441 1 95.38 62 GLN B N 1
ATOM 1599 C CA . GLN B 1 62 ? 12.625 9.273 1.21 1 95.38 62 GLN B CA 1
ATOM 1600 C C . GLN B 1 62 ? 13.383 8.766 -0.013 1 95.38 62 GLN B C 1
ATOM 1602 O O . GLN B 1 62 ? 14.547 8.391 0.088 1 95.38 62 GLN B O 1
ATOM 1607 N N . MET B 1 63 ? 12.688 8.656 -1.133 1 97.75 63 MET B N 1
ATOM 1608 C CA . MET B 1 63 ? 13.281 8.312 -2.424 1 97.75 63 MET B CA 1
ATOM 1609 C C . MET B 1 63 ? 13.102 9.453 -3.422 1 97.75 63 MET B C 1
ATOM 1611 O O . MET B 1 63 ? 12.188 10.273 -3.279 1 97.75 63 MET B O 1
ATOM 1615 N N . TYR B 1 64 ? 13.914 9.453 -4.438 1 96.62 64 TYR B N 1
ATOM 1616 C CA . TYR B 1 64 ? 13.953 10.617 -5.316 1 96.62 64 TYR B CA 1
ATOM 1617 C C . TYR B 1 64 ? 13.898 10.203 -6.781 1 96.62 64 TYR B C 1
ATOM 1619 O O . TYR B 1 64 ? 14.359 9.117 -7.141 1 96.62 64 TYR B O 1
ATOM 1627 N N . TYR B 1 65 ? 13.375 11.141 -7.504 1 96.75 65 TYR B N 1
ATOM 1628 C CA . TYR B 1 65 ? 13.414 11.023 -8.953 1 96.75 65 TYR B CA 1
ATOM 1629 C C . TYR B 1 65 ? 14.836 11.227 -9.477 1 96.75 65 TYR B C 1
ATOM 1631 O O . TYR B 1 65 ? 15.633 11.93 -8.867 1 96.75 65 TYR B O 1
ATOM 1639 N N . GLY B 1 66 ? 15.117 10.492 -10.586 1 95.81 66 GLY B N 1
ATOM 1640 C CA . GLY B 1 66 ? 16.406 10.695 -11.234 1 95.81 66 GLY B CA 1
ATOM 1641 C C . GLY B 1 66 ? 17.453 9.703 -10.781 1 95.81 66 GLY B C 1
ATOM 1642 O O . GLY B 1 66 ? 18.578 9.711 -11.289 1 95.81 66 GLY B O 1
ATOM 1643 N N . GLN B 1 67 ? 17.094 8.922 -9.844 1 96.75 67 GLN B N 1
ATOM 1644 C CA . GLN B 1 67 ? 17.984 7.871 -9.367 1 96.75 67 GLN B CA 1
ATOM 1645 C C . GLN B 1 67 ? 17.266 6.523 -9.32 1 96.75 67 GLN B C 1
ATOM 1647 O O . GLN B 1 67 ? 16.141 6.43 -8.82 1 96.75 67 GLN B O 1
ATOM 1652 N N . ASP B 1 68 ? 17.953 5.504 -9.75 1 98.69 68 ASP B N 1
ATOM 1653 C CA . ASP B 1 68 ? 17.375 4.172 -9.75 1 98.69 68 ASP B CA 1
ATOM 1654 C C . ASP B 1 68 ? 17.188 3.652 -8.328 1 98.69 68 ASP B C 1
ATOM 1656 O O . ASP B 1 68 ? 17.875 4.102 -7.406 1 98.69 68 ASP B O 1
ATOM 1660 N N . VAL B 1 69 ? 16.219 2.74 -8.211 1 98.81 69 VAL B N 1
ATOM 1661 C CA . VAL B 1 69 ? 16.062 2.004 -6.965 1 98.81 69 VAL B CA 1
ATOM 1662 C C . VAL B 1 69 ? 16.234 0.508 -7.223 1 98.81 69 VAL B C 1
ATOM 1664 O O . VAL B 1 69 ? 16.062 0.043 -8.352 1 98.81 69 VAL B O 1
ATOM 1667 N N . THR B 1 70 ? 16.594 -0.189 -6.176 1 98.88 70 THR B N 1
ATOM 1668 C CA . THR B 1 70 ? 16.656 -1.646 -6.223 1 98.88 70 THR B CA 1
ATOM 1669 C C . THR B 1 70 ? 15.641 -2.264 -5.27 1 98.88 70 THR B C 1
ATOM 1671 O O . THR B 1 70 ? 15.578 -1.898 -4.094 1 98.88 70 THR B O 1
ATOM 1674 N N . VAL B 1 71 ? 14.836 -3.17 -5.773 1 98.88 71 VAL B N 1
ATOM 1675 C CA . VAL B 1 71 ? 13.891 -3.938 -4.969 1 98.88 71 VAL B CA 1
ATOM 1676 C C . VAL B 1 71 ? 14.453 -5.332 -4.707 1 98.88 71 VAL B C 1
ATOM 1678 O O . VAL B 1 71 ? 14.727 -6.086 -5.648 1 98.88 71 VAL B O 1
ATOM 1681 N N . TYR B 1 72 ? 14.602 -5.609 -3.443 1 98.69 72 TYR B N 1
ATOM 1682 C CA . TYR B 1 72 ? 14.953 -6.961 -3.023 1 98.69 72 TYR B CA 1
ATOM 1683 C C . TYR B 1 72 ? 13.719 -7.73 -2.57 1 98.69 72 TYR B C 1
ATOM 1685 O O . TYR B 1 72 ? 12.906 -7.211 -1.802 1 98.69 72 TYR B O 1
ATOM 1693 N N . THR B 1 73 ? 13.609 -8.93 -3.076 1 98.69 73 THR B N 1
ATOM 1694 C CA . THR B 1 73 ? 12.422 -9.734 -2.809 1 98.69 73 THR B CA 1
ATOM 1695 C C . THR B 1 73 ? 12.805 -11.141 -2.371 1 98.69 73 THR B C 1
ATOM 1697 O O . THR B 1 73 ? 13.508 -11.852 -3.094 1 98.69 73 THR B O 1
ATOM 1700 N N . GLY B 1 74 ? 12.375 -11.484 -1.195 1 98.56 74 GLY B N 1
ATOM 1701 C CA . GLY B 1 74 ? 12.609 -12.836 -0.708 1 98.56 74 GLY B CA 1
ATOM 1702 C C . GLY B 1 74 ? 11.398 -13.438 -0.024 1 98.56 74 GLY B C 1
ATOM 1703 O O . GLY B 1 74 ? 10.375 -12.766 0.146 1 98.56 74 GLY B O 1
ATOM 1704 N N . ILE B 1 75 ? 11.578 -14.688 0.324 1 98.75 75 ILE B N 1
ATOM 1705 C CA . ILE B 1 75 ? 10.516 -15.422 0.987 1 98.75 75 ILE B CA 1
ATOM 1706 C C . ILE B 1 75 ? 10.766 -15.461 2.492 1 98.75 75 ILE B C 1
ATOM 1708 O O . ILE B 1 75 ? 11.812 -15.953 2.938 1 98.75 75 ILE B O 1
ATOM 1712 N N . GLU B 1 76 ? 9.805 -14.969 3.201 1 98.5 76 GLU B N 1
ATOM 1713 C CA . GLU B 1 76 ? 9.953 -14.977 4.652 1 98.5 76 GLU B CA 1
ATOM 1714 C C . GLU B 1 76 ? 9.375 -16.25 5.262 1 98.5 76 GLU B C 1
ATOM 1716 O O . GLU B 1 76 ? 9.945 -16.812 6.199 1 98.5 76 GLU B O 1
ATOM 1721 N N . ARG B 1 77 ? 8.227 -16.672 4.75 1 98.12 77 ARG B N 1
ATOM 1722 C CA . ARG B 1 77 ? 7.527 -17.844 5.27 1 98.12 77 ARG B CA 1
ATOM 1723 C C . ARG B 1 77 ? 6.785 -18.578 4.156 1 98.12 77 ARG B C 1
ATOM 1725 O O . ARG B 1 77 ? 6.203 -17.938 3.271 1 98.12 77 ARG B O 1
ATOM 1732 N N . ILE B 1 78 ? 6.879 -19.906 4.254 1 98.38 78 ILE B N 1
ATOM 1733 C CA . ILE B 1 78 ? 6.082 -20.75 3.365 1 98.38 78 ILE B CA 1
ATOM 1734 C C . ILE B 1 78 ? 5.09 -21.578 4.184 1 98.38 78 ILE B C 1
ATOM 1736 O O . ILE B 1 78 ? 5.484 -22.469 4.938 1 98.38 78 ILE B O 1
ATOM 1740 N N . GLY B 1 79 ? 3.838 -21.25 4.051 1 98.5 79 GLY B N 1
ATOM 1741 C CA . GLY B 1 79 ? 2.785 -22.047 4.668 1 98.5 79 GLY B CA 1
ATOM 1742 C C . GLY B 1 79 ? 2.295 -23.172 3.795 1 98.5 79 GLY B C 1
ATOM 1743 O O . GLY B 1 79 ? 2.934 -23.516 2.797 1 98.5 79 GLY B O 1
ATOM 1744 N N . ASN B 1 80 ? 1.18 -23.75 4.227 1 98.69 80 ASN B N 1
ATOM 1745 C CA . ASN B 1 80 ? 0.614 -24.828 3.408 1 98.69 80 ASN B CA 1
ATOM 1746 C C . ASN B 1 80 ? 0.026 -24.281 2.107 1 98.69 80 ASN B C 1
ATOM 1748 O O . ASN B 1 80 ? 0.392 -24.734 1.021 1 98.69 80 ASN B O 1
ATOM 1752 N N . THR B 1 81 ? -0.857 -23.281 2.287 1 98.81 81 THR B N 1
ATOM 1753 C CA . THR B 1 81 ? -1.52 -22.734 1.109 1 98.81 81 THR B CA 1
ATOM 1754 C C . THR B 1 81 ? -1.079 -21.297 0.864 1 98.81 81 THR B C 1
ATOM 1756 O O . THR B 1 81 ? -1.45 -20.688 -0.143 1 98.81 81 THR B O 1
ATOM 1759 N N . SER B 1 82 ? -0.289 -20.734 1.789 1 98.75 82 SER B N 1
ATOM 1760 C CA . SER B 1 82 ? 0.07 -19.328 1.728 1 98.75 82 SER B CA 1
ATOM 1761 C C . SER B 1 82 ? 1.576 -19.125 1.864 1 98.75 82 SER B C 1
ATOM 1763 O O . SER B 1 82 ? 2.299 -20.062 2.219 1 98.75 82 SER B O 1
ATOM 1765 N N . LEU B 1 83 ? 1.989 -17.938 1.525 1 98.69 83 LEU B N 1
ATOM 1766 C CA . LEU B 1 83 ? 3.375 -17.531 1.753 1 98.69 83 LEU B CA 1
ATOM 1767 C C . LEU B 1 83 ? 3.467 -16.062 2.117 1 98.69 83 LEU B C 1
ATOM 1769 O O . LEU B 1 83 ? 2.568 -15.281 1.793 1 98.69 83 LEU B O 1
ATOM 1773 N N . THR B 1 84 ? 4.559 -15.734 2.795 1 98.81 84 THR B N 1
ATOM 1774 C CA . THR B 1 84 ? 4.895 -14.352 3.119 1 98.81 84 THR B CA 1
ATOM 1775 C C . THR B 1 84 ? 6.141 -13.906 2.359 1 98.81 84 THR B C 1
ATOM 1777 O O . THR B 1 84 ? 7.191 -14.539 2.449 1 98.81 84 THR B O 1
ATOM 1780 N N . ILE B 1 85 ? 5.938 -12.898 1.627 1 98.75 85 ILE B N 1
ATOM 1781 C CA . ILE B 1 85 ? 7.035 -12.297 0.877 1 98.75 85 ILE B CA 1
ATOM 1782 C C . ILE B 1 85 ? 7.586 -11.094 1.643 1 98.75 85 ILE B C 1
ATOM 1784 O O . ILE B 1 85 ? 6.824 -10.242 2.113 1 98.75 85 ILE B O 1
ATOM 1788 N N . TYR B 1 86 ? 8.883 -11.078 1.811 1 98.81 86 TYR B N 1
ATOM 1789 C CA . TYR B 1 86 ? 9.57 -9.93 2.393 1 98.81 86 TYR B CA 1
ATOM 1790 C C . TYR B 1 86 ? 10.328 -9.148 1.323 1 98.81 86 TYR B C 1
ATOM 1792 O O . TYR B 1 86 ? 10.984 -9.742 0.465 1 98.81 86 TYR B O 1
ATOM 1800 N N . GLU B 1 87 ? 10.227 -7.77 1.402 1 98.75 87 GLU B N 1
ATOM 1801 C CA . GLU B 1 87 ? 10.836 -6.934 0.374 1 98.75 87 GLU B CA 1
ATOM 1802 C C . GLU B 1 87 ? 11.453 -5.676 0.978 1 98.75 87 GLU B C 1
ATOM 1804 O O . GLU B 1 87 ? 10.984 -5.176 2 1 98.75 87 GLU B O 1
ATOM 1809 N N . GLU B 1 88 ? 12.484 -5.219 0.3 1 98.75 88 GLU B N 1
ATOM 1810 C CA . GLU B 1 88 ? 13.094 -3.922 0.584 1 98.75 88 GLU B CA 1
ATOM 1811 C C . GLU B 1 88 ? 13.336 -3.133 -0.7 1 98.75 88 GLU B C 1
ATOM 1813 O O . GLU B 1 88 ? 13.664 -3.711 -1.737 1 98.75 88 GLU B O 1
ATOM 1818 N N . ILE B 1 89 ? 13.195 -1.869 -0.562 1 98.88 89 ILE B N 1
ATOM 1819 C CA . ILE B 1 89 ? 13.617 -0.958 -1.62 1 98.88 89 ILE B CA 1
ATOM 1820 C C . ILE B 1 89 ? 14.797 -0.116 -1.138 1 98.88 89 ILE B C 1
ATOM 1822 O O . ILE B 1 89 ? 14.734 0.492 -0.067 1 98.88 89 ILE B O 1
ATOM 1826 N N . HIS B 1 90 ? 15.82 -0.107 -1.942 1 98.81 90 HIS B N 1
ATOM 1827 C CA . HIS B 1 90 ? 17.016 0.682 -1.667 1 98.81 90 HIS B CA 1
ATOM 1828 C C . HIS B 1 90 ? 17.234 1.74 -2.742 1 98.81 90 HIS B C 1
ATOM 1830 O O . HIS B 1 90 ? 17.016 1.482 -3.928 1 98.81 90 HIS B O 1
ATOM 1836 N N . GLN B 1 91 ? 17.719 2.848 -2.312 1 98.62 91 GLN B N 1
ATOM 1837 C CA . GLN B 1 91 ? 18.219 3.881 -3.213 1 98.62 91 GLN B CA 1
ATOM 1838 C C . GLN B 1 91 ? 19.578 4.406 -2.74 1 98.62 91 GLN B C 1
ATOM 1840 O O . GLN B 1 91 ? 19.719 4.805 -1.583 1 98.62 91 GLN B O 1
ATOM 1845 N N . ASN B 1 92 ? 20.578 4.332 -3.58 1 97.62 92 ASN B N 1
ATOM 1846 C CA . ASN B 1 92 ? 21.922 4.781 -3.26 1 97.62 92 ASN B CA 1
ATOM 1847 C C . ASN B 1 92 ? 22.453 4.117 -1.989 1 97.62 92 ASN B C 1
ATOM 1849 O O . ASN B 1 92 ? 23 4.789 -1.111 1 97.62 92 ASN B O 1
ATOM 1853 N N . GLY B 1 93 ? 22.109 2.891 -1.858 1 96.94 93 GLY B N 1
ATOM 1854 C CA . GLY B 1 93 ? 22.656 2.096 -0.768 1 96.94 93 GLY B CA 1
ATOM 1855 C C . GLY B 1 93 ? 21.891 2.277 0.535 1 96.94 93 GLY B C 1
ATOM 1856 O O . GLY B 1 93 ? 22.25 1.688 1.556 1 96.94 93 GLY B O 1
ATOM 1857 N N . VAL B 1 94 ? 20.797 3.02 0.519 1 98.12 94 VAL B N 1
ATOM 1858 C CA . VAL B 1 94 ? 20.031 3.309 1.718 1 98.12 94 VAL B CA 1
ATOM 1859 C C . VAL B 1 94 ? 18.656 2.637 1.622 1 98.12 94 VAL B C 1
ATOM 1861 O O . VAL B 1 94 ? 17.984 2.713 0.587 1 98.12 94 VAL B O 1
ATOM 1864 N N . VAL B 1 95 ? 18.25 1.916 2.697 1 98.56 95 VAL B N 1
ATOM 1865 C CA . VAL B 1 95 ? 16.922 1.313 2.732 1 98.56 95 VAL B CA 1
ATOM 1866 C C . VAL B 1 95 ? 15.859 2.408 2.826 1 98.56 95 VAL B C 1
ATOM 1868 O O . VAL B 1 95 ? 15.922 3.264 3.713 1 98.56 95 VAL B O 1
ATOM 1871 N N . CYS B 1 96 ? 14.922 2.354 1.902 1 98.75 96 CYS B N 1
ATOM 1872 C CA . CYS B 1 96 ? 13.914 3.402 1.842 1 98.75 96 CYS B CA 1
ATOM 1873 C C . CYS B 1 96 ? 12.547 2.871 2.264 1 98.75 96 CYS B C 1
ATOM 1875 O O . CYS B 1 96 ? 11.711 3.627 2.758 1 98.75 96 CYS B O 1
ATOM 1877 N N . ALA B 1 97 ? 12.32 1.625 2.033 1 98.81 97 ALA B N 1
ATOM 1878 C CA . ALA B 1 97 ? 11.07 0.988 2.43 1 98.81 97 ALA B CA 1
ATOM 1879 C C . ALA B 1 97 ? 11.266 -0.504 2.682 1 98.81 97 ALA B C 1
ATOM 1881 O O . ALA B 1 97 ? 12.125 -1.135 2.064 1 98.81 97 ALA B O 1
ATOM 1882 N N . LYS B 1 98 ? 10.461 -1.039 3.592 1 98.75 98 LYS B N 1
ATOM 1883 C CA . LYS B 1 98 ? 10.359 -2.467 3.873 1 98.75 98 LYS B CA 1
ATOM 1884 C C . LYS B 1 98 ? 8.906 -2.936 3.795 1 98.75 98 LYS B C 1
ATOM 1886 O O . LYS B 1 98 ? 7.988 -2.191 4.145 1 98.75 98 LYS B O 1
ATOM 1891 N N . GLY B 1 99 ? 8.75 -4.141 3.357 1 98.56 99 GLY B N 1
ATOM 1892 C CA . GLY B 1 99 ? 7.379 -4.605 3.211 1 98.56 99 GLY B CA 1
ATOM 1893 C C . GLY B 1 99 ? 7.234 -6.109 3.381 1 98.56 99 GLY B C 1
ATOM 1894 O O . GLY B 1 99 ? 8.203 -6.852 3.203 1 98.56 99 GLY B O 1
ATOM 1895 N N . ARG B 1 100 ? 6.051 -6.531 3.77 1 98.69 100 ARG B N 1
ATOM 1896 C CA . ARG B 1 100 ? 5.59 -7.918 3.793 1 98.69 100 ARG B CA 1
ATOM 1897 C C . ARG B 1 100 ? 4.25 -8.062 3.084 1 98.69 100 ARG B C 1
ATOM 1899 O O . ARG B 1 100 ? 3.357 -7.227 3.256 1 98.69 100 ARG B O 1
ATOM 1906 N N . SER B 1 101 ? 4.184 -9.016 2.344 1 98.81 101 SER B N 1
ATOM 1907 C CA . SER B 1 101 ? 2.92 -9.359 1.693 1 98.81 101 SER B CA 1
ATOM 1908 C C . SER B 1 101 ? 2.588 -10.836 1.875 1 98.81 101 SER B C 1
ATOM 1910 O O . SER B 1 101 ? 3.449 -11.703 1.693 1 98.81 101 SER B O 1
ATOM 1912 N N . VAL B 1 102 ? 1.354 -11.078 2.18 1 98.94 102 VAL B N 1
ATOM 1913 C CA . VAL B 1 102 ? 0.879 -12.453 2.307 1 98.94 102 VAL B CA 1
ATOM 1914 C C . VAL B 1 102 ? 0.02 -12.82 1.1 1 98.94 102 VAL B C 1
ATOM 1916 O O . VAL B 1 102 ? -0.935 -12.109 0.771 1 98.94 102 VAL B O 1
ATOM 1919 N N . TYR B 1 103 ? 0.392 -13.891 0.47 1 98.81 103 TYR B N 1
ATOM 1920 C CA . TYR B 1 103 ? -0.338 -14.414 -0.678 1 98.81 103 TYR B CA 1
ATOM 1921 C C . TYR B 1 103 ? -0.892 -15.805 -0.381 1 98.81 103 TYR B C 1
ATOM 1923 O O . TYR B 1 103 ? -0.296 -16.562 0.383 1 98.81 103 TYR B O 1
ATOM 1931 N N . VAL B 1 104 ? -1.961 -16.094 -1.033 1 98.81 104 VAL B N 1
ATOM 1932 C CA . VAL B 1 104 ? -2.549 -17.422 -1.009 1 98.81 104 VAL B CA 1
ATOM 1933 C C . VAL B 1 104 ? -2.533 -18.031 -2.414 1 98.81 104 VAL B C 1
ATOM 1935 O O . VAL B 1 104 ? -2.836 -17.344 -3.391 1 98.81 104 VAL B O 1
ATOM 1938 N N . ASN B 1 105 ? -2.076 -19.25 -2.445 1 98.81 105 ASN B N 1
ATOM 1939 C CA . ASN B 1 105 ? -2.26 -20.016 -3.674 1 98.81 105 ASN B CA 1
ATOM 1940 C C . ASN B 1 105 ? -3.721 -20.406 -3.879 1 98.81 105 ASN B C 1
ATOM 1942 O O . ASN B 1 105 ? -4.184 -21.406 -3.324 1 98.81 105 ASN B O 1
ATOM 1946 N N . PHE B 1 106 ? -4.391 -19.672 -4.762 1 98.12 106 PHE B N 1
ATOM 1947 C CA . PHE B 1 106 ? -5.844 -19.766 -4.883 1 98.12 106 PHE B CA 1
ATOM 1948 C C . PHE B 1 106 ? -6.238 -20.328 -6.242 1 98.12 106 PHE B C 1
ATOM 1950 O O . PHE B 1 106 ? -5.672 -19.938 -7.27 1 98.12 106 PHE B O 1
ATOM 1957 N N . ASN B 1 107 ? -7.145 -21.266 -6.152 1 97.06 107 ASN B N 1
ATOM 1958 C CA . ASN B 1 107 ? -7.742 -21.797 -7.371 1 97.06 107 ASN B CA 1
ATOM 1959 C C . ASN B 1 107 ? -9.102 -21.172 -7.656 1 97.06 107 ASN B C 1
ATOM 1961 O O . ASN B 1 107 ? -10.094 -21.484 -6.992 1 97.06 107 ASN B O 1
ATOM 1965 N N . PHE B 1 108 ? -9.172 -20.406 -8.664 1 92.62 108 PHE B N 1
ATOM 1966 C CA . PHE B 1 108 ? -10.391 -19.656 -8.961 1 92.62 108 PHE B CA 1
ATOM 1967 C C . PHE B 1 108 ? -11.453 -20.578 -9.555 1 92.62 108 PHE B C 1
ATOM 1969 O O . PHE B 1 108 ? -12.641 -20.266 -9.5 1 92.62 108 PHE B O 1
ATOM 1976 N N . ASP B 1 109 ? -11.055 -21.641 -10.172 1 93.44 109 ASP B N 1
ATOM 1977 C CA . ASP B 1 109 ? -12.016 -22.594 -10.711 1 93.44 109 ASP B CA 1
ATOM 1978 C C . ASP B 1 109 ? -12.805 -23.266 -9.594 1 93.44 109 ASP B C 1
ATOM 1980 O O . ASP B 1 109 ? -14.023 -23.438 -9.703 1 93.44 109 ASP B O 1
ATOM 1984 N N . THR B 1 110 ? -12.109 -23.578 -8.523 1 95.25 110 THR B N 1
ATOM 1985 C CA . THR B 1 110 ? -12.75 -24.281 -7.414 1 95.25 110 THR B CA 1
ATOM 1986 C C . THR B 1 110 ? -13.164 -23.297 -6.324 1 95.25 110 THR B C 1
ATOM 1988 O O . THR B 1 110 ? -13.961 -23.625 -5.441 1 95.25 110 THR B O 1
ATOM 1991 N N . GLY B 1 111 ? -12.617 -22.156 -6.387 1 94.62 111 GLY B N 1
ATOM 1992 C CA . GLY B 1 111 ? -12.938 -21.109 -5.418 1 94.62 111 GLY B CA 1
ATOM 1993 C C . GLY B 1 111 ? -12.367 -21.391 -4.039 1 94.62 111 GLY B C 1
ATOM 1994 O O . GLY B 1 111 ? -12.984 -21.047 -3.027 1 94.62 111 GLY B O 1
ATOM 1995 N N . ARG B 1 112 ? -11.203 -22.031 -4.008 1 97.25 112 ARG B N 1
ATOM 1996 C CA . ARG B 1 112 ? -10.609 -22.344 -2.713 1 97.25 112 ARG B CA 1
ATOM 1997 C C . ARG B 1 112 ? -9.094 -22.25 -2.762 1 97.25 112 ARG B C 1
ATOM 1999 O O . ARG B 1 112 ? -8.484 -22.422 -3.824 1 97.25 112 ARG B O 1
ATOM 2006 N N . PRO B 1 113 ? -8.477 -22.094 -1.6 1 98.25 113 PRO B N 1
ATOM 2007 C CA . PRO B 1 113 ? -7.02 -22.219 -1.529 1 98.25 113 PRO B CA 1
ATOM 2008 C C . PRO B 1 113 ? -6.543 -23.656 -1.746 1 98.25 113 PRO B C 1
ATOM 2010 O O . PRO B 1 113 ? -7.254 -24.609 -1.407 1 98.25 113 PRO B O 1
ATOM 2013 N N . GLU B 1 114 ? -5.398 -23.797 -2.277 1 98.5 114 GLU B N 1
ATOM 2014 C CA . GLU B 1 114 ? -4.777 -25.094 -2.48 1 98.5 114 GLU B CA 1
ATOM 2015 C C . GLU B 1 114 ? -3.357 -25.125 -1.922 1 98.5 114 GLU B C 1
ATOM 2017 O O . GLU B 1 114 ? -2.689 -24.094 -1.858 1 98.5 114 GLU B O 1
ATOM 2022 N N . PRO B 1 115 ? -2.908 -26.297 -1.58 1 98.69 115 PRO B N 1
ATOM 2023 C CA . PRO B 1 115 ? -1.52 -26.391 -1.119 1 98.69 115 PRO B CA 1
ATOM 2024 C C . PRO B 1 115 ? -0.515 -25.953 -2.186 1 98.69 115 PRO B C 1
ATOM 2026 O O . PRO B 1 115 ? -0.728 -26.203 -3.375 1 98.69 115 PRO B O 1
ATOM 2029 N N . ILE B 1 116 ? 0.513 -25.375 -1.75 1 98.81 116 ILE B N 1
ATOM 2030 C CA . ILE B 1 116 ? 1.608 -25.047 -2.656 1 98.81 116 ILE B CA 1
ATOM 2031 C C . ILE B 1 116 ? 2.289 -26.328 -3.121 1 98.81 116 ILE B C 1
ATOM 2033 O O . ILE B 1 116 ? 2.729 -27.141 -2.301 1 98.81 116 ILE B O 1
ATOM 2037 N N . PRO B 1 117 ? 2.369 -26.5 -4.41 1 98.5 117 PRO B N 1
ATOM 2038 C CA . PRO B 1 117 ? 2.992 -27.734 -4.926 1 98.5 117 PRO B CA 1
ATOM 2039 C C . PRO B 1 117 ? 4.445 -27.891 -4.48 1 98.5 117 PRO B C 1
ATOM 2041 O O . PRO B 1 117 ? 5.156 -26.891 -4.332 1 98.5 117 PRO B O 1
ATOM 2044 N N . ASP B 1 118 ? 4.898 -29.094 -4.398 1 98.31 118 ASP B N 1
ATOM 2045 C CA . ASP B 1 118 ? 6.219 -29.406 -3.859 1 98.31 118 ASP B CA 1
ATOM 2046 C C . ASP B 1 118 ? 7.32 -28.781 -4.719 1 98.31 118 ASP B C 1
ATOM 2048 O O . ASP B 1 118 ? 8.336 -28.312 -4.195 1 98.31 118 ASP B O 1
ATOM 2052 N N . ASP B 1 119 ? 7.156 -28.875 -5.953 1 98.31 119 ASP B N 1
ATOM 2053 C CA . ASP B 1 119 ? 8.188 -28.344 -6.84 1 98.31 119 ASP B CA 1
ATOM 2054 C C . ASP B 1 119 ? 8.305 -26.828 -6.695 1 98.31 119 ASP B C 1
ATOM 2056 O O . ASP B 1 119 ? 9.414 -26.281 -6.719 1 98.31 119 ASP B O 1
ATOM 2060 N N . ILE B 1 120 ? 7.176 -26.156 -6.539 1 98.56 120 ILE B N 1
ATOM 2061 C CA . ILE B 1 120 ? 7.184 -24.703 -6.324 1 98.56 120 ILE B CA 1
ATOM 2062 C C . ILE B 1 120 ? 7.777 -24.391 -4.953 1 98.56 120 ILE B C 1
ATOM 2064 O O . ILE B 1 120 ? 8.594 -23.469 -4.82 1 98.56 120 ILE B O 1
ATOM 2068 N N . ARG B 1 121 ? 7.395 -25.125 -3.961 1 98.44 121 ARG B N 1
ATOM 2069 C CA . ARG B 1 121 ? 7.93 -24.953 -2.613 1 98.44 121 ARG B CA 1
ATOM 2070 C C . ARG B 1 121 ? 9.453 -25.031 -2.615 1 98.44 121 ARG B C 1
ATOM 2072 O O . ARG B 1 121 ? 10.117 -24.219 -1.97 1 98.44 121 ARG B O 1
ATOM 2079 N N . ALA B 1 122 ? 9.961 -26 -3.355 1 98.38 122 ALA B N 1
ATOM 2080 C CA . ALA B 1 122 ? 11.406 -26.188 -3.439 1 98.38 122 ALA B CA 1
ATOM 2081 C C . ALA B 1 122 ? 12.086 -24.969 -4.047 1 98.38 122 ALA B C 1
ATOM 2083 O O . ALA B 1 122 ? 13.125 -24.516 -3.555 1 98.38 122 ALA B O 1
ATOM 2084 N N . LYS B 1 123 ? 11.508 -24.469 -5.066 1 98.5 123 LYS B N 1
ATOM 2085 C CA . LYS B 1 123 ? 12.07 -23.281 -5.707 1 98.5 123 LYS B CA 1
ATOM 2086 C C . LYS B 1 123 ? 12 -22.062 -4.781 1 98.5 123 LYS B C 1
ATOM 2088 O O . LYS B 1 123 ? 12.938 -21.266 -4.727 1 98.5 123 LYS B O 1
ATOM 2093 N N . LEU B 1 124 ? 10.859 -21.906 -4.109 1 98.44 124 LEU B N 1
ATOM 2094 C CA . LEU B 1 124 ? 10.711 -20.797 -3.17 1 98.44 124 LEU B CA 1
ATOM 2095 C C . LEU B 1 124 ? 11.773 -20.859 -2.078 1 98.44 124 LEU B C 1
ATOM 2097 O O . LEU B 1 124 ? 12.305 -19.828 -1.667 1 98.44 124 LEU B O 1
ATOM 2101 N N . ARG B 1 125 ? 12.133 -22.016 -1.612 1 97.81 125 ARG B N 1
ATOM 2102 C CA . ARG B 1 125 ? 13.086 -22.188 -0.523 1 97.81 125 ARG B CA 1
ATOM 2103 C C . ARG B 1 125 ? 14.477 -21.688 -0.92 1 97.81 125 ARG B C 1
ATOM 2105 O O . ARG B 1 125 ? 15.281 -21.344 -0.058 1 97.81 125 ARG B O 1
ATOM 2112 N N . GLU B 1 126 ? 14.711 -21.672 -2.139 1 97.88 126 GLU B N 1
ATOM 2113 C CA . GLU B 1 126 ? 15.992 -21.172 -2.625 1 97.88 126 GLU B CA 1
ATOM 2114 C C . GLU B 1 126 ? 16.109 -19.656 -2.441 1 97.88 126 GLU B C 1
ATOM 2116 O O . GLU B 1 126 ? 17.203 -19.094 -2.555 1 97.88 126 GLU B O 1
ATOM 2121 N N . HIS B 1 127 ? 15.016 -19.031 -2.074 1 98 127 HIS B N 1
ATOM 2122 C CA . HIS B 1 127 ? 14.992 -17.578 -2.021 1 98 127 HIS B CA 1
ATOM 2123 C C . HIS B 1 127 ? 14.523 -17.078 -0.659 1 98 127 HIS B C 1
ATOM 2125 O O . HIS B 1 127 ? 13.977 -15.977 -0.548 1 98 127 HIS B O 1
ATOM 2131 N N . VAL B 1 128 ? 14.641 -17.891 0.331 1 96.56 128 VAL B N 1
ATOM 2132 C CA . VAL B 1 128 ? 14.266 -17.516 1.688 1 96.56 128 VAL B CA 1
ATOM 2133 C C . VAL B 1 128 ? 15.148 -16.359 2.16 1 96.56 128 VAL B C 1
ATOM 2135 O O . VAL B 1 128 ? 16.359 -16.375 1.965 1 96.56 128 VAL B O 1
ATOM 2138 N N . TRP B 1 129 ? 14.484 -15.336 2.627 1 92.56 129 TRP B N 1
ATOM 2139 C CA . TRP B 1 129 ? 15.156 -14.148 3.143 1 92.56 129 TRP B CA 1
ATOM 2140 C C . TRP B 1 129 ? 14.414 -13.586 4.352 1 92.56 129 TRP B C 1
ATOM 2142 O O . TRP B 1 129 ? 13.195 -13.406 4.309 1 92.56 129 TRP B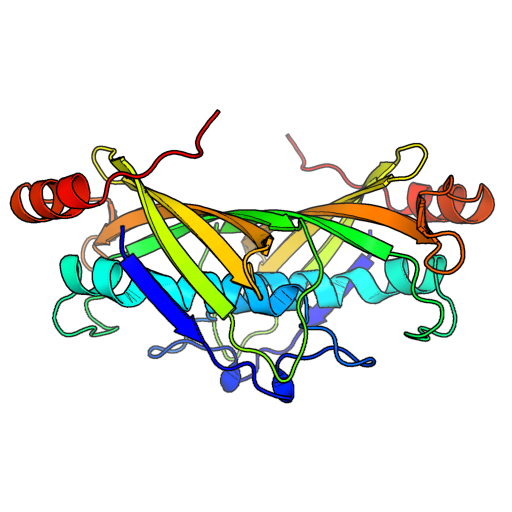 O 1
ATOM 2152 N N . GLN B 1 130 ? 15.133 -13.391 5.465 1 84.62 130 GLN B N 1
ATOM 2153 C CA . GLN B 1 130 ? 14.547 -12.805 6.664 1 84.62 130 GLN B CA 1
ATOM 2154 C C . GLN B 1 130 ? 15.242 -11.5 7.027 1 84.62 130 GLN B C 1
ATOM 2156 O O . GLN B 1 130 ? 16.438 -11.328 6.773 1 84.62 130 GLN B O 1
ATOM 2161 N N . PRO B 1 131 ? 14.344 -10.523 7.465 1 80.5 131 PRO B N 1
ATOM 2162 C CA . PRO B 1 131 ? 14.969 -9.281 7.93 1 80.5 131 PRO B CA 1
ATOM 2163 C C . PRO B 1 131 ? 16.078 -9.523 8.945 1 80.5 131 PRO B C 1
ATOM 2165 O O . PRO B 1 131 ? 16.016 -10.469 9.734 1 80.5 131 PRO B O 1
ATOM 2168 N N . GLY B 1 132 ? 17.328 -9.156 8.523 1 66.56 132 GLY B N 1
ATOM 2169 C CA . GLY B 1 132 ? 18.359 -9.266 9.547 1 66.56 132 GLY B CA 1
ATOM 2170 C C . GLY B 1 132 ? 17.938 -8.633 10.867 1 66.56 132 GLY B C 1
ATOM 2171 O O . GLY B 1 132 ? 17.125 -7.707 10.898 1 66.56 132 GLY B O 1
ATOM 2172 N N . GLU B 1 133 ? 18.047 -9.367 12.047 1 46.62 133 GLU B N 1
ATOM 2173 C CA . GLU B 1 133 ? 17.922 -8.719 13.344 1 46.62 133 GLU B CA 1
ATOM 2174 C C . GLU B 1 133 ? 18.812 -7.484 13.438 1 46.62 133 GLU B C 1
ATOM 2176 O O . GLU B 1 133 ? 19.859 -7.418 12.789 1 46.62 133 GLU B O 1
#

Organism: Geobacillus kaustophilus (strain HTA426) (NCBI:txid235909)

Solvent-accessible surface area (backbone atoms only — not comparable to full-atom values): 14105 Å² total; per-residue (Å²): 86,44,80,35,79,43,73,64,53,78,89,42,35,42,97,81,48,34,48,31,78,54,42,50,57,46,52,53,54,62,38,38,52,70,61,49,33,67,70,19,74,83,66,42,74,91,58,50,28,78,42,68,41,34,38,36,37,39,48,70,41,89,50,52,63,90,45,57,34,39,28,40,30,20,31,58,43,80,56,62,35,34,33,32,37,30,35,37,34,29,44,92,90,36,70,22,33,38,35,40,34,33,33,31,37,34,36,73,91,77,68,42,75,36,67,62,51,68,72,52,49,55,57,49,60,72,19,56,38,69,84,77,129,85,44,78,37,79,43,75,64,54,79,89,41,35,42,95,83,47,33,46,32,76,54,41,50,57,46,51,54,54,62,38,39,51,68,61,50,32,68,70,20,74,83,65,42,74,91,59,50,28,76,43,68,42,35,39,37,38,38,48,70,41,88,51,51,64,90,44,57,33,40,29,39,29,21,31,57,43,79,54,61,35,34,36,30,36,31,36,37,34,30,43,92,89,37,70,22,33,37,36,41,37,33,33,31,37,34,36,73,90,78,68,42,76,37,68,60,52,66,72,51,50,55,58,48,60,72,16,57,37,68,84,78,129

Radius of gyration: 19.03 Å; Cα contacts (8 Å, |Δi|>4): 574; chains: 2; bounding box: 45×55×40 Å